Protein 6GNC (pdb70)

CATH classification: 3.50.50.60 (+1 more: 3.50.50.60)

B-factor: mean 56.0, std 26.82, range [23.03, 181.58]

Foldseek 3Di:
DDEFAEEEAAQALLRLLLVLLLVVVVGGYAAEADPQRDVVLVPAQFDAPAPPDGRDGSSRVSVVSVVVCVVSPHDYDHFHFQAWEDPDQWIWTDTLVDIHIHRFYEYEQAADPDDDAAAQVVQDVQQEEADCPSCLVPQFQFAEEEEDADLCVQVSQQVSPVRYDAYEYEYPDDPDHDHDPRHHYDDFAWHYFDDDNGTQWTQTPVGIGGGRHYHYYDSGDQVCSRYPPFDDDVSAGDADPLQDTPDPRYGYFANNHHDDHDRNRRSVRSSSRSVVSVVSSVVVVVD

Structure (mmCIF, N/CA/C/O backbone):
data_6GNC
#
_entry.id   6GNC
#
_cell.length_a   80.805
_cell.length_b   175.784
_cell.length_c   67.111
_cell.angle_alpha   90.00
_cell.angle_beta   90.00
_cell.angle_gamma   90.00
#
_symmetry.space_group_name_H-M   'C 2 2 2'
#
loop_
_entity.id
_entity.type
_entity.pdbx_description
1 polymer 'Thioredoxin reductase'
2 non-polymer 'FLAVIN-ADENINE DINUCLEOTIDE'
3 non-polymer DI(HYDROXYETHYL)ETHER
4 water water
#
loop_
_atom_site.group_PDB
_atom_site.id
_atom_site.type_symbol
_atom_site.label_atom_id
_atom_site.label_alt_id
_atom_site.label_comp_id
_atom_site.label_asym_id
_atom_site.label_entity_id
_atom_site.label_seq_id
_atom_site.pdbx_PDB_ins_code
_atom_site.Cartn_x
_atom_site.Cartn_y
_atom_site.Cartn_z
_atom_site.occupancy
_atom_site.B_iso_or_equiv
_atom_site.auth_seq_id
_atom_site.auth_comp_id
_atom_site.auth_asym_id
_atom_site.auth_atom_id
_atom_site.pdbx_PDB_model_num
ATOM 1 N N . MET A 1 4 ? -13.539 42.532 18.349 1.00 92.83 1 MET A N 1
ATOM 2 C CA . MET A 1 4 ? -13.848 41.122 18.544 1.00 88.10 1 MET A CA 1
ATOM 3 C C . MET A 1 4 ? -12.670 40.254 18.114 1.00 83.45 1 MET A C 1
ATOM 4 O O . MET A 1 4 ? -12.147 39.477 18.908 1.00 92.69 1 MET A O 1
ATOM 8 N N . ASP A 1 5 ? -12.262 40.372 16.855 1.00 59.13 2 ASP A N 1
ATOM 9 C CA . ASP A 1 5 ? -11.132 39.597 16.367 1.00 59.83 2 ASP A CA 1
ATOM 10 C C . ASP A 1 5 ? -9.902 40.060 17.129 1.00 56.21 2 ASP A C 1
ATOM 11 O O . ASP A 1 5 ? -9.659 41.255 17.249 1.00 53.39 2 ASP A O 1
ATOM 20 N N . ARG A 1 6 ? -9.104 39.123 17.615 1.00 30.00 3 ARG A N 1
ATOM 21 C CA . ARG A 1 6 ? -7.930 39.503 18.379 1.00 30.00 3 ARG A CA 1
ATOM 22 C C . ARG A 1 6 ? -6.647 39.055 17.714 1.00 30.00 3 ARG A C 1
ATOM 23 O O . ARG A 1 6 ? -6.501 37.900 17.338 1.00 30.00 3 ARG A O 1
ATOM 31 N N . TYR A 1 7 ? -5.732 39.998 17.548 1.00 34.05 4 TYR A N 1
ATOM 32 C CA . TYR A 1 7 ? -4.438 39.717 16.959 1.00 30.95 4 TYR A CA 1
ATOM 33 C C . TYR A 1 7 ? -3.508 39.096 17.988 1.00 34.87 4 TYR A C 1
ATOM 34 O O . TYR A 1 7 ? -3.699 39.260 19.187 1.00 33.35 4 TYR A O 1
ATOM 52 N N . ASP A 1 8 ? -2.506 38.371 17.513 1.00 34.60 5 ASP A N 1
ATOM 53 C CA . ASP A 1 8 ? -1.533 37.771 18.403 1.00 30.88 5 ASP A CA 1
ATOM 54 C C . ASP A 1 8 ? -0.554 38.840 18.861 1.00 31.33 5 ASP A C 1
ATOM 55 O O . ASP A 1 8 ? -0.178 38.892 20.025 1.00 32.08 5 ASP A O 1
ATOM 64 N N . ILE A 1 9 ? -0.161 39.704 17.930 1.00 29.87 6 ILE A N 1
ATOM 65 C CA . ILE A 1 9 ? 0.837 40.734 18.205 1.00 27.91 6 ILE A CA 1
ATOM 66 C C . ILE A 1 9 ? 0.419 42.008 17.473 1.00 30.25 6 ILE A C 1
ATOM 67 O O . ILE A 1 9 ? 0.107 41.961 16.276 1.00 34.16 6 ILE A O 1
ATOM 83 N N . ALA A 1 10 ? 0.402 43.127 18.186 1.00 29.92 7 ALA A N 1
ATOM 84 C CA . ALA A 1 10 ? 0.257 44.454 17.593 1.00 29.41 7 ALA A CA 1
ATOM 85 C C . ALA A 1 10 ? 1.603 45.164 17.687 1.00 30.91 7 ALA A C 1
ATOM 86 O O . ALA A 1 10 ? 2.197 45.239 18.763 1.00 28.87 7 ALA A O 1
ATOM 93 N N . ILE A 1 11 ? 2.067 45.681 16.561 1.00 27.54 8 ILE A N 1
ATOM 94 C CA . ILE A 1 11 ? 3.380 46.326 16.464 1.00 26.32 8 ILE A CA 1
ATOM 95 C C . ILE A 1 11 ? 3.147 47.798 16.199 1.00 26.91 8 ILE A C 1
ATOM 96 O O . ILE A 1 11 ? 2.516 48.164 15.193 1.00 30.95 8 ILE A O 1
ATOM 112 N N . ILE A 1 12 ? 3.610 48.646 17.108 1.00 26.87 9 ILE A N 1
ATOM 113 C CA . ILE A 1 12 ? 3.421 50.089 17.003 1.00 26.99 9 ILE A CA 1
ATOM 114 C C . ILE A 1 12 ? 4.708 50.701 16.470 1.00 27.61 9 ILE A C 1
ATOM 115 O O . ILE A 1 12 ? 5.645 50.969 17.233 1.00 29.72 9 ILE A O 1
ATOM 131 N N . GLY A 1 13 ? 4.707 50.970 15.175 1.00 28.81 10 GLY A N 1
ATOM 132 C CA . GLY A 1 13 ? 5.841 51.577 14.513 1.00 27.61 10 GLY A CA 1
ATOM 133 C C . GLY A 1 13 ? 6.275 50.803 13.284 1.00 29.73 10 GLY A C 1
ATOM 134 O O . GLY A 1 13 ? 6.310 49.568 13.290 1.00 30.40 10 GLY A O 1
ATOM 138 N N . SER A 1 14 ? 6.676 51.553 12.246 1.00 28.71 11 SER A N 1
ATOM 139 C CA . SER A 1 14 ? 6.978 51.015 10.926 1.00 31.86 11 SER A CA 1
ATOM 140 C C . SER A 1 14 ? 8.382 51.377 10.440 1.00 30.64 11 SER A C 1
ATOM 141 O O . SER A 1 14 ? 8.650 51.355 9.235 1.00 32.82 11 SER A O 1
ATOM 149 N N . GLY A 1 15 ? 9.259 51.752 11.353 1.00 27.76 12 GLY A N 1
ATOM 150 C CA . GLY A 1 15 ? 10.681 51.823 11.044 1.00 28.19 12 GLY A CA 1
ATOM 151 C C . GLY A 1 15 ? 11.292 50.444 11.034 1.00 27.46 12 GLY A C 1
ATOM 152 O O . GLY A 1 15 ? 10.607 49.431 11.146 1.00 28.98 12 GLY A O 1
ATOM 156 N N . PRO A 1 16 ? 12.619 50.360 10.915 1.00 27.24 13 PRO A N 1
ATOM 157 C CA . PRO A 1 16 ? 13.230 49.024 10.831 1.00 27.89 13 PRO A CA 1
ATOM 158 C C . PRO A 1 16 ? 12.933 48.116 12.011 1.00 29.99 13 PRO A C 1
ATOM 159 O O . PRO A 1 16 ? 12.837 46.895 11.813 1.00 26.99 13 PRO A O 1
ATOM 170 N N . ALA A 1 17 ? 12.797 48.646 13.231 1.00 26.12 14 ALA A N 1
ATOM 171 C CA . ALA A 1 17 ? 12.449 47.791 14.359 1.00 26.30 14 ALA A CA 1
ATOM 172 C C . ALA A 1 17 ? 11.076 47.137 14.144 1.00 24.51 14 ALA A C 1
ATOM 173 O O . ALA A 1 17 ? 10.948 45.916 14.244 1.00 26.79 14 ALA A O 1
ATOM 180 N N . GLY A 1 18 ? 10.064 47.931 13.821 1.00 27.09 15 GLY A N 1
ATOM 181 C CA . GLY A 1 18 ? 8.731 47.367 13.643 1.00 27.44 15 GLY A CA 1
ATOM 182 C C . GLY A 1 18 ? 8.631 46.428 12.455 1.00 30.93 15 GLY A C 1
ATOM 183 O O . GLY A 1 18 ? 7.956 45.393 12.511 1.00 28.40 15 GLY A O 1
ATOM 187 N N . LEU A 1 19 ? 9.300 46.776 11.354 1.00 27.49 16 LEU A N 1
ATOM 188 C CA . LEU A 1 19 ? 9.247 45.934 10.165 1.00 30.10 16 LEU A CA 1
ATOM 189 C C . LEU A 1 19 ? 9.940 44.603 10.409 1.00 28.21 16 LEU A C 1
ATOM 190 O O . LEU A 1 19 ? 9.447 43.548 10.000 1.00 29.11 16 LEU A O 1
ATOM 206 N N . SER A 1 20 ? 11.120 44.625 11.054 1.00 26.48 17 SER A N 1
ATOM 207 C CA . SER A 1 20 ? 11.797 43.384 11.360 1.00 24.90 17 SER A CA 1
ATOM 208 C C . SER A 1 20 ? 10.969 42.528 12.314 1.00 27.88 17 SER A C 1
ATOM 209 O O . SER A 1 20 ? 10.877 41.304 12.143 1.00 27.30 17 SER A O 1
ATOM 217 N N . ALA A 1 21 ? 10.320 43.163 13.286 1.00 26.86 18 ALA A N 1
ATOM 218 C CA . ALA A 1 21 ? 9.416 42.444 14.184 1.00 24.68 18 ALA A CA 1
ATOM 219 C C . ALA A 1 21 ? 8.272 41.790 13.412 1.00 26.72 18 ALA A C 1
ATOM 220 O O . ALA A 1 21 ? 7.947 40.615 13.633 1.00 26.41 18 ALA A O 1
ATOM 227 N N . ALA A 1 22 ? 7.654 42.540 12.515 1.00 29.37 19 ALA A N 1
ATOM 228 C CA . ALA A 1 22 ? 6.508 42.015 11.780 1.00 27.97 19 ALA A CA 1
ATOM 229 C C . ALA A 1 22 ? 6.902 40.843 10.901 1.00 29.58 19 ALA A C 1
ATOM 230 O O . ALA A 1 22 ? 6.229 39.814 10.884 1.00 30.28 19 ALA A O 1
ATOM 237 N N . ILE A 1 23 ? 8.032 40.952 10.200 1.00 27.27 20 ILE A N 1
ATOM 238 C CA . ILE A 1 23 ? 8.444 39.862 9.326 1.00 26.31 20 ILE A CA 1
ATOM 239 C C . ILE A 1 23 ? 8.729 38.602 10.140 1.00 28.28 20 ILE A C 1
ATOM 240 O O . ILE A 1 23 ? 8.321 37.500 9.760 1.00 31.01 20 ILE A O 1
ATOM 256 N N . ASN A 1 24 ? 9.400 38.746 11.286 1.00 27.42 21 ASN A N 1
ATOM 257 C CA . ASN A 1 24 ? 9.766 37.576 12.065 1.00 28.76 21 ASN A CA 1
ATOM 258 C C . ASN A 1 24 ? 8.543 36.940 12.721 1.00 28.68 21 ASN A C 1
ATOM 259 O O . ASN A 1 24 ? 8.457 35.712 12.810 1.00 31.67 21 ASN A O 1
ATOM 270 N N . ALA A 1 25 ? 7.568 37.753 13.111 1.00 28.65 22 ALA A N 1
ATOM 271 C CA . ALA A 1 25 ? 6.355 37.209 13.723 1.00 30.59 22 ALA A CA 1
ATOM 272 C C . ALA A 1 25 ? 5.506 36.470 12.699 1.00 30.44 22 ALA A C 1
ATOM 273 O O . ALA A 1 25 ? 4.939 35.415 12.999 1.00 30.32 22 ALA A O 1
ATOM 280 N N . VAL A 1 26 ? 5.423 36.997 11.484 1.00 29.85 23 VAL A N 1
ATOM 281 C CA . VAL A 1 26 ? 4.652 36.352 10.420 1.00 31.29 23 VAL A CA 1
ATOM 282 C C . VAL A 1 26 ? 5.292 35.034 10.008 1.00 33.23 23 VAL A C 1
ATOM 283 O O . VAL A 1 26 ? 4.595 34.044 9.747 1.00 35.79 23 VAL A O 1
ATOM 296 N N . ILE A 1 27 ? 6.622 35.021 9.969 1.00 32.26 24 ILE A N 1
ATOM 297 C CA . ILE A 1 27 ? 7.384 33.831 9.603 1.00 34.26 24 ILE A CA 1
ATOM 298 C C . ILE A 1 27 ? 7.088 32.748 10.620 1.00 36.54 24 ILE A C 1
ATOM 299 O O . ILE A 1 27 ? 7.095 31.564 10.308 1.00 37.52 24 ILE A O 1
ATOM 315 N N . ARG A 1 28 ? 6.804 33.173 11.842 1.00 30.00 25 ARG A N 1
ATOM 316 C CA . ARG A 1 28 ? 6.432 32.251 12.909 1.00 30.00 25 ARG A CA 1
ATOM 317 C C . ARG A 1 28 ? 4.911 31.918 13.012 1.00 30.00 25 ARG A C 1
ATOM 318 O O . ARG A 1 28 ? 4.490 31.483 14.083 1.00 30.00 25 ARG A O 1
ATOM 326 N N . ASN A 1 29 ? 4.098 32.185 11.967 1.00 36.96 26 ASN A N 1
ATOM 327 C CA . ASN A 1 29 ? 2.670 31.909 11.914 1.00 36.58 26 ASN A CA 1
ATOM 328 C C . ASN A 1 29 ? 1.809 32.652 12.919 1.00 40.72 26 ASN A C 1
ATOM 329 O O . ASN A 1 29 ? 0.782 32.138 13.342 1.00 42.30 26 ASN A O 1
ATOM 340 N N . LYS A 1 30 ? 2.212 33.860 13.302 1.00 34.78 27 LYS A N 1
ATOM 341 C CA . LYS A 1 30 ? 1.352 34.638 14.180 1.00 35.95 27 LYS A CA 1
ATOM 342 C C . LYS A 1 30 ? 0.534 35.650 13.382 1.00 40.75 27 LYS A C 1
ATOM 343 O O . LYS A 1 30 ? 0.943 36.092 12.306 1.00 44.71 27 LYS A O 1
ATOM 362 N N . LYS A 1 31 ? -0.635 36.007 13.934 1.00 34.64 28 LYS A N 1
ATOM 363 C CA . LYS A 1 31 ? -1.544 36.999 13.354 1.00 37.38 28 LYS A CA 1
ATOM 364 C C . LYS A 1 31 ? -1.111 38.372 13.859 1.00 43.22 28 LYS A C 1
ATOM 365 O O . LYS A 1 31 ? -1.211 38.670 15.059 1.00 33.62 28 LYS A O 1
ATOM 384 N N . VAL A 1 32 ? -0.589 39.194 12.947 1.00 33.61 29 VAL A N 1
ATOM 385 C CA . VAL A 1 32 ? 0.039 40.452 13.299 1.00 29.74 29 VAL A CA 1
ATOM 386 C C . VAL A 1 32 ? -0.712 41.633 12.712 1.00 35.12 29 VAL A C 1
ATOM 387 O O . VAL A 1 32 ? -1.227 41.565 11.585 1.00 38.33 29 VAL A O 1
ATOM 400 N N . ILE A 1 33 ? -0.756 42.731 13.465 1.00 33.31 30 ILE A N 1
ATOM 401 C CA . ILE A 1 33 ? -1.164 44.028 12.946 1.00 33.68 30 ILE A CA 1
ATOM 402 C C . ILE A 1 33 ? -0.021 45.022 13.142 1.00 37.31 30 ILE A C 1
ATOM 403 O O . ILE A 1 33 ? 0.579 45.084 14.225 1.00 32.61 30 ILE A O 1
ATOM 419 N N . LEU A 1 34 ? 0.310 45.750 12.068 1.00 33.36 31 LEU A N 1
ATOM 420 C CA . LEU A 1 34 ? 1.480 46.635 11.990 1.00 31.78 31 LEU A CA 1
ATOM 421 C C . LEU A 1 34 ? 0.976 48.046 11.739 1.00 37.93 31 LEU A C 1
ATOM 422 O O . LEU A 1 34 ? 0.357 48.317 10.703 1.00 39.09 31 LEU A O 1
ATOM 429 N N . PHE A 1 35 ? 1.180 48.921 12.707 1.00 30.52 32 PHE A N 1
ATOM 430 C CA . PHE A 1 35 ? 0.737 50.297 12.608 1.00 36.28 32 PHE A CA 1
ATOM 431 C C . PHE A 1 35 ? 1.900 51.200 12.244 1.00 34.87 32 PHE A C 1
ATOM 432 O O . PHE A 1 35 ? 3.017 51.024 12.754 1.00 34.30 32 PHE A O 1
ATOM 449 N N . GLY A 1 36 ? 1.632 52.191 11.415 1.00 32.37 33 GLY A N 1
ATOM 450 C CA . GLY A 1 36 ? 2.660 53.168 11.102 1.00 35.06 33 GLY A CA 1
ATOM 451 C C . GLY A 1 36 ? 2.366 53.955 9.850 1.00 41.09 33 GLY A C 1
ATOM 452 O O . GLY A 1 36 ? 1.216 54.333 9.598 1.00 43.69 33 GLY A O 1
ATOM 456 N N . SER A 1 37 ? 3.406 54.186 9.049 1.00 42.10 34 SER A N 1
ATOM 457 C CA . SER A 1 37 ? 3.367 55.076 7.902 1.00 45.78 34 SER A CA 1
ATOM 458 C C . SER A 1 37 ? 3.748 54.311 6.643 1.00 37.78 34 SER A C 1
ATOM 459 O O . SER A 1 37 ? 4.641 53.461 6.674 1.00 41.05 34 SER A O 1
ATOM 467 N N . ASP A 1 38 ? 3.041 54.591 5.538 1.00 43.45 35 ASP A N 1
ATOM 468 C CA . ASP A 1 38 ? 3.436 54.026 4.254 1.00 43.18 35 ASP A CA 1
ATOM 469 C C . ASP A 1 38 ? 4.840 54.470 3.853 1.00 51.84 35 ASP A C 1
ATOM 470 O O . ASP A 1 38 ? 5.503 53.752 3.093 1.00 54.56 35 ASP A O 1
ATOM 479 N N . ASN A 1 39 ? 5.305 55.631 4.353 1.00 46.48 36 ASN A N 1
ATOM 480 C CA . ASN A 1 39 ? 6.673 56.092 4.138 1.00 51.85 36 ASN A CA 1
ATOM 481 C C . ASN A 1 39 ? 7.663 55.361 5.038 1.00 48.60 36 ASN A C 1
ATOM 482 O O . ASN A 1 39 ? 8.869 55.625 4.938 1.00 40.66 3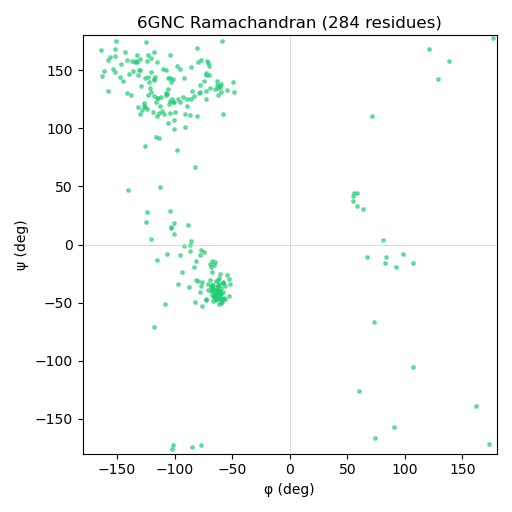6 ASN A O 1
ATOM 493 N N . LEU A 1 40 ? 7.169 54.501 5.944 1.00 41.07 37 LEU A N 1
ATOM 494 C CA . LEU A 1 40 ? 7.944 53.760 6.933 1.00 36.99 37 LEU A CA 1
ATOM 495 C C . LEU A 1 40 ? 8.452 54.657 8.069 1.00 39.33 37 LEU A C 1
ATOM 496 O O . LEU A 1 40 ? 8.046 54.501 9.227 1.00 36.53 37 LEU A O 1
ATOM 503 N N . SER A 1 41 ? 9.352 55.584 7.747 1.00 37.87 38 SER A N 1
ATOM 504 C CA . SER A 1 41 ? 9.983 56.428 8.747 1.00 37.24 38 SER A CA 1
ATOM 505 C C . SER A 1 41 ? 10.495 57.685 8.071 1.00 37.30 38 SER A C 1
ATOM 506 O O . SER A 1 41 ? 11.163 57.589 7.037 1.00 41.03 38 SER A O 1
ATOM 514 N N . ASN A 1 42 ? 10.215 58.854 8.630 1.00 40.34 39 ASN A N 1
ATOM 515 C CA . ASN A 1 42 ? 10.797 60.028 7.999 1.00 42.20 39 ASN A CA 1
ATOM 516 C C . ASN A 1 42 ? 12.310 60.067 8.175 1.00 48.64 39 ASN A C 1
ATOM 517 O O . ASN A 1 42 ? 12.996 60.746 7.402 1.00 49.12 39 ASN A O 1
ATOM 528 N N . LYS A 1 43 ? 12.853 59.328 9.144 1.00 42.15 40 LYS A N 1
ATOM 529 C CA . LYS A 1 43 ? 14.297 59.365 9.363 1.00 40.59 40 LYS A CA 1
ATOM 530 C C . LYS A 1 43 ? 15.040 58.570 8.309 1.00 56.45 40 LYS A C 1
ATOM 531 O O . LYS A 1 43 ? 16.185 58.899 7.966 1.00 75.30 40 LYS A O 1
ATOM 550 N N . LEU A 1 44 ? 14.417 57.505 7.814 1.00 43.81 41 LEU A N 1
ATOM 551 C CA . LEU A 1 44 ? 14.907 56.847 6.617 1.00 61.27 41 LEU A CA 1
ATOM 552 C C . LEU A 1 44 ? 14.925 57.808 5.447 1.00 66.56 41 LEU A C 1
ATOM 553 O O . LEU A 1 44 ? 15.916 57.911 4.719 1.00 54.65 41 LEU A O 1
ATOM 569 N N . LEU A 1 45 ? 13.805 58.494 5.220 1.00 57.70 42 LEU A N 1
ATOM 570 C CA . LEU A 1 45 ? 13.693 59.293 4.014 1.00 57.79 42 LEU A CA 1
ATOM 571 C C . LEU A 1 45 ? 14.751 60.379 3.977 1.00 51.87 42 LEU A C 1
ATOM 572 O O . LEU A 1 45 ? 15.206 60.764 2.898 1.00 52.81 42 LEU A O 1
ATOM 588 N N . LYS A 1 46 ? 15.105 60.904 5.139 1.00 53.79 43 LYS A N 1
ATOM 589 C CA . LYS A 1 46 ? 16.126 61.944 5.266 1.00 52.63 43 LYS A CA 1
ATOM 590 C C . LYS A 1 46 ? 17.600 61.586 4.968 1.00 55.07 43 LYS A C 1
ATOM 591 O O . LYS A 1 46 ? 18.335 62.414 4.442 1.00 57.11 43 LYS A O 1
ATOM 610 N N . ALA A 1 47 ? 18.043 60.383 5.325 1.00 57.26 44 ALA A N 1
ATOM 611 C CA . ALA A 1 47 ? 19.460 60.019 5.175 1.00 51.49 44 ALA A CA 1
ATOM 612 C C . ALA A 1 47 ? 20.018 60.020 3.737 1.00 50.52 44 ALA A C 1
ATOM 613 O O . ALA A 1 47 ? 19.431 59.408 2.853 1.00 48.39 44 ALA A O 1
ATOM 620 N N . PRO A 1 48 ? 21.155 60.719 3.502 1.00 51.05 45 PRO A N 1
ATOM 621 C CA . PRO A 1 48 ? 21.754 60.755 2.153 1.00 52.76 45 PRO A CA 1
ATOM 622 C C . PRO A 1 48 ? 22.457 59.499 1.606 1.00 65.99 45 PRO A C 1
ATOM 623 O O . PRO A 1 48 ? 22.214 59.128 0.461 1.00 61.87 45 PRO A O 1
ATOM 634 N N . LYS A 1 49 ? 23.314 58.873 2.408 1.00 54.27 46 LYS A N 1
ATOM 635 C CA . LYS A 1 49 ? 24.049 57.669 2.010 1.00 44.66 46 LYS A CA 1
ATOM 636 C C . LYS A 1 49 ? 24.181 56.806 3.249 1.00 45.88 46 LYS A C 1
ATOM 637 O O . LYS A 1 49 ? 24.461 57.324 4.322 1.00 51.51 46 LYS A O 1
ATOM 656 N N . ILE A 1 50 ? 24.040 55.496 3.111 1.00 39.31 47 ILE A N 1
ATOM 657 C CA . ILE A 1 50 ? 24.062 54.639 4.294 1.00 36.85 47 ILE A CA 1
ATOM 658 C C . ILE A 1 50 ? 25.006 53.490 3.998 1.00 39.34 47 ILE A C 1
ATOM 659 O O . ILE A 1 50 ? 24.757 52.711 3.072 1.00 38.09 47 ILE A O 1
ATOM 675 N N . ASN A 1 51 ? 26.082 53.371 4.780 1.00 37.78 48 ASN A N 1
ATOM 676 C CA . ASN A 1 51 ? 27.040 52.291 4.573 1.00 36.15 48 ASN A CA 1
ATOM 677 C C . ASN A 1 51 ? 27.195 51.385 5.773 1.00 35.90 48 ASN A C 1
ATOM 678 O O . ASN A 1 51 ? 28.098 50.538 5.776 1.00 35.90 48 ASN A O 1
ATOM 689 N N . ASN A 1 52 ? 26.394 51.609 6.806 1.00 33.32 49 ASN A N 1
ATOM 690 C CA . ASN A 1 52 ? 26.450 50.780 8.009 1.00 32.41 49 ASN A CA 1
ATOM 691 C C . ASN A 1 52 ? 25.343 49.707 8.199 1.00 33.26 49 ASN A C 1
ATOM 692 O O . ASN A 1 52 ? 25.182 49.221 9.312 1.00 32.65 49 ASN A O 1
ATOM 703 N N . TYR A 1 53 ? 24.560 49.361 7.172 1.00 33.37 50 TYR A N 1
ATOM 704 C CA . TYR A 1 53 ? 23.554 48.329 7.311 1.00 33.15 50 TYR A CA 1
ATOM 705 C C . TYR A 1 53 ? 24.192 47.146 6.597 1.00 31.57 50 TYR A C 1
ATOM 706 O O . TYR A 1 53 ? 24.294 47.162 5.383 1.00 32.38 50 TYR A O 1
ATOM 724 N N . LEU A 1 54 ? 24.543 46.087 7.318 1.00 31.22 51 LEU A N 1
ATOM 725 C CA . LEU A 1 54 ? 25.258 44.983 6.698 1.00 32.58 51 LEU A CA 1
ATOM 726 C C . LEU A 1 54 ? 24.479 44.334 5.545 1.00 29.35 51 LEU A C 1
ATOM 727 O O . LEU A 1 54 ? 23.323 43.975 5.707 1.00 30.64 51 LEU A O 1
ATOM 743 N N . GLY A 1 55 ? 25.137 44.144 4.400 1.00 34.44 52 GLY A N 1
ATOM 744 C CA . GLY A 1 55 ? 24.520 43.555 3.224 1.00 33.73 52 GLY A CA 1
ATOM 745 C C . GLY A 1 55 ? 23.885 44.486 2.187 1.00 38.68 52 GLY A C 1
ATOM 746 O O . GLY A 1 55 ? 23.705 44.061 1.052 1.00 41.48 52 GLY A O 1
ATOM 750 N N . ILE A 1 56 ? 23.550 45.732 2.528 1.00 39.67 53 ILE A N 1
ATOM 751 C CA . ILE A 1 56 ? 23.013 46.667 1.556 1.00 39.02 53 ILE A CA 1
ATOM 752 C C . ILE A 1 56 ? 23.885 47.899 1.723 1.00 42.81 53 ILE A C 1
ATOM 753 O O . ILE A 1 56 ? 23.797 48.566 2.741 1.00 51.81 53 ILE A O 1
ATOM 769 N N . TYR A 1 57 ? 24.655 48.275 0.712 1.00 40.92 54 TYR A N 1
ATOM 770 C CA . TYR A 1 57 ? 25.566 49.393 0.884 1.00 42.10 54 TYR A CA 1
ATOM 771 C C . TYR A 1 57 ? 25.481 50.436 -0.208 1.00 46.96 54 TYR A C 1
ATOM 772 O O . TYR A 1 57 ? 24.975 50.184 -1.294 1.00 43.11 54 TYR A O 1
ATOM 790 N N . ASP A 1 58 ? 25.964 51.625 0.121 1.00 42.38 55 ASP A N 1
ATOM 791 C CA . ASP A 1 58 ? 25.985 52.762 -0.813 1.00 45.22 55 ASP A CA 1
ATOM 792 C C . ASP A 1 58 ? 24.580 53.103 -1.295 1.00 48.92 55 ASP A C 1
ATOM 793 O O . ASP A 1 58 ? 24.340 53.353 -2.478 1.00 49.30 55 ASP A O 1
ATOM 802 N N . VAL A 1 59 ? 23.647 53.132 -0.355 1.00 46.55 56 VAL A N 1
ATOM 803 C CA . VAL A 1 59 ? 22.258 53.429 -0.671 1.00 52.85 56 VAL A CA 1
ATOM 804 C C . VAL A 1 59 ? 21.823 54.658 0.100 1.00 40.89 56 VAL A C 1
ATOM 805 O O . VAL A 1 59 ? 22.240 54.889 1.237 1.00 43.78 56 VAL A O 1
ATOM 818 N N . SER A 1 60 ? 20.921 55.416 -0.502 1.00 43.84 57 SER A N 1
ATOM 819 C CA . SER A 1 60 ? 20.273 56.483 0.231 1.00 42.80 57 SER A CA 1
ATOM 820 C C . SER A 1 60 ? 19.145 55.911 1.088 1.00 39.52 57 SER A C 1
ATOM 821 O O . SER A 1 60 ? 18.735 54.756 0.930 1.00 43.50 57 SER A O 1
ATOM 829 N N . GLY A 1 61 ? 18.619 56.745 1.985 1.00 39.90 58 GLY A N 1
ATOM 830 C CA . GLY A 1 61 ? 17.509 56.305 2.814 1.00 37.32 58 GLY A CA 1
ATOM 831 C C . GLY A 1 61 ? 16.284 55.961 1.989 1.00 38.48 58 GLY A C 1
ATOM 832 O O . GLY A 1 61 ? 15.554 55.026 2.332 1.00 40.57 58 GLY A O 1
ATOM 836 N N . LYS A 1 62 ? 16.052 56.692 0.896 1.00 44.67 59 LYS A N 1
ATOM 837 C CA . LYS A 1 62 ? 14.917 56.375 0.034 1.00 41.69 59 LYS A CA 1
ATOM 838 C C . LYS A 1 62 ? 15.110 55.023 -0.645 1.00 58.00 59 LYS A C 1
ATOM 839 O O . LYS A 1 62 ? 14.147 54.267 -0.815 1.00 46.22 59 LYS A O 1
ATOM 849 N N . GLU A 1 63 ? 16.344 54.703 -1.060 1.00 42.71 60 GLU A N 1
ATOM 850 C CA . GLU A 1 63 ? 16.597 53.403 -1.677 1.00 47.72 60 GLU A CA 1
ATOM 851 C C . GLU A 1 63 ? 16.464 52.283 -0.659 1.00 42.36 60 GLU A C 1
ATOM 852 O O . GLU A 1 63 ? 15.932 51.207 -0.967 1.00 44.31 60 GLU A O 1
ATOM 864 N N . LEU A 1 64 ? 16.962 52.525 0.546 1.00 39.22 61 LEU A N 1
ATOM 865 C CA . LEU A 1 64 ? 16.824 51.558 1.630 1.00 35.80 61 LEU A CA 1
ATOM 866 C C . LEU A 1 64 ? 15.342 51.338 1.995 1.00 37.97 61 LEU A C 1
ATOM 867 O O . LEU A 1 64 ? 14.931 50.204 2.206 1.00 39.40 61 LEU A O 1
ATOM 883 N N . LYS A 1 65 ? 14.536 52.403 2.047 1.00 41.94 62 LYS A N 1
ATOM 884 C CA . LYS A 1 65 ? 13.116 52.276 2.344 1.00 39.37 62 LYS A CA 1
ATOM 885 C C . LYS A 1 65 ? 12.435 51.411 1.291 1.00 42.98 62 LYS A C 1
ATOM 886 O O . LYS A 1 65 ? 11.620 50.559 1.618 1.00 41.20 62 LYS A O 1
ATOM 905 N N . GLU A 1 66 ? 12.783 51.613 0.026 1.00 30.00 63 GLU A N 1
ATOM 906 C CA . GLU A 1 66 ? 12.204 50.803 -1.036 1.00 30.00 63 GLU A CA 1
ATOM 907 C C . GLU A 1 66 ? 12.536 49.314 -0.875 1.00 30.00 63 GLU A C 1
ATOM 908 O O . GLU A 1 66 ? 11.675 48.474 -1.103 1.00 30.00 63 GLU A O 1
ATOM 914 N N . LYS A 1 67 ? 13.770 48.973 -0.502 1.00 43.07 64 LYS A N 1
ATOM 915 C CA . LYS A 1 67 ? 14.119 47.581 -0.287 1.00 35.52 64 LYS A CA 1
ATOM 916 C C . LYS A 1 67 ? 13.289 47.017 0.861 1.00 38.57 64 LYS A C 1
ATOM 917 O O . LYS A 1 67 ? 12.857 45.876 0.807 1.00 40.22 64 LYS A O 1
ATOM 936 N N . PHE A 1 68 ? 13.089 47.808 1.910 1.00 38.09 65 PHE A N 1
ATOM 937 C CA . PHE A 1 68 ? 12.261 47.365 3.023 1.00 38.97 65 PHE A CA 1
ATOM 938 C C . PHE A 1 68 ? 10.832 47.120 2.547 1.00 36.36 65 PHE A C 1
ATOM 939 O O . PHE A 1 68 ? 10.224 46.102 2.887 1.00 37.97 65 PHE A O 1
ATOM 956 N N . LEU A 1 69 ? 10.289 48.054 1.753 1.00 35.62 66 LEU A N 1
ATOM 957 C CA . LEU A 1 69 ? 8.927 47.917 1.252 1.00 36.81 66 LEU A CA 1
ATOM 958 C C . LEU A 1 69 ? 8.774 46.676 0.395 1.00 47.63 66 LEU A C 1
ATOM 959 O O . LEU A 1 69 ? 7.745 45.989 0.453 1.00 43.29 66 LEU A O 1
ATOM 975 N N . GLU A 1 70 ? 9.769 46.402 -0.448 1.00 38.10 67 GLU A N 1
ATOM 976 C CA . GLU A 1 70 ? 9.707 45.224 -1.303 1.00 45.84 67 GLU A CA 1
ATOM 977 C C . GLU A 1 70 ? 9.655 43.948 -0.470 1.00 38.58 67 GLU A C 1
ATOM 978 O O . GLU A 1 70 ? 8.932 43.009 -0.815 1.00 41.44 67 GLU A O 1
ATOM 987 N N . HIS A 1 71 ? 10.451 43.882 0.608 1.00 33.25 68 HIS A N 1
ATOM 988 C CA . HIS A 1 71 ? 10.455 42.719 1.500 1.00 30.47 68 HIS A CA 1
ATOM 989 C C . HIS A 1 71 ? 9.087 42.523 2.139 1.00 39.30 68 HIS A C 1
ATOM 990 O O . HIS A 1 71 ? 8.547 41.411 2.159 1.00 36.21 68 HIS A O 1
ATOM 1004 N N . LEU A 1 72 ? 8.510 43.604 2.652 1.00 35.86 69 LEU A N 1
ATOM 1005 C CA . LEU A 1 72 ? 7.197 43.522 3.274 1.00 40.50 69 LEU A CA 1
ATOM 1006 C C . LEU A 1 72 ? 6.154 42.963 2.312 1.00 47.12 69 LEU A C 1
ATOM 1007 O O . LEU A 1 72 ? 5.348 42.107 2.692 1.00 44.02 69 LEU A O 1
ATOM 1023 N N . LYS A 1 73 ? 6.139 43.457 1.072 1.00 42.89 70 LYS A N 1
ATOM 1024 C CA . LYS A 1 73 ? 5.172 42.986 0.086 1.00 43.85 70 LYS A CA 1
ATOM 1025 C C . LYS A 1 73 ? 5.436 41.543 -0.310 1.00 52.59 70 LYS A C 1
ATOM 1026 O O . LYS A 1 73 ? 4.503 40.781 -0.588 1.00 44.35 70 LYS A O 1
ATOM 1045 N N . TYR A 1 74 ? 6.698 41.142 -0.360 1.00 41.22 71 TYR A N 1
ATOM 1046 C CA . TYR A 1 74 ? 6.972 39.741 -0.613 1.00 39.82 71 TYR A CA 1
ATOM 1047 C C . TYR A 1 74 ? 6.340 38.876 0.473 1.00 43.65 71 TYR A C 1
ATOM 1048 O O . TYR A 1 74 ? 5.811 37.794 0.180 1.00 43.50 71 TYR A O 1
ATOM 1066 N N . MET A 1 75 ? 6.360 39.352 1.716 1.00 41.55 72 MET A N 1
ATOM 1067 C CA . MET A 1 75 ? 5.829 38.619 2.859 1.00 38.68 72 MET A CA 1
ATOM 1068 C C . MET A 1 75 ? 4.331 38.843 3.041 1.00 42.63 72 MET A C 1
ATOM 1069 O O . MET A 1 75 ? 3.743 38.282 3.970 1.00 40.73 72 MET A O 1
ATOM 1083 N N . ASN A 1 76 ? 3.742 39.603 2.126 1.00 40.42 73 ASN A N 1
ATOM 1084 C CA . ASN A 1 76 ? 2.323 39.932 2.183 1.00 42.23 73 ASN A CA 1
ATOM 1085 C C . ASN A 1 76 ? 1.919 40.597 3.502 1.00 42.40 73 ASN A C 1
ATOM 1086 O O . ASN A 1 76 ? 0.890 40.258 4.076 1.00 40.29 73 ASN A O 1
ATOM 1097 N N . ILE A 1 77 ? 2.717 41.555 3.973 1.00 39.90 74 ILE A N 1
ATOM 1098 C CA . ILE A 1 77 ? 2.439 42.236 5.218 1.00 36.36 74 ILE A CA 1
ATOM 1099 C C . ILE A 1 77 ? 1.971 43.639 4.888 1.00 41.60 74 ILE A C 1
ATOM 1100 O O . ILE A 1 77 ? 2.599 44.350 4.114 1.00 45.08 74 ILE A O 1
ATOM 1116 N N . GLU A 1 78 ? 0.854 44.025 5.484 1.00 30.00 75 GLU A N 1
ATOM 1117 C CA . GLU A 1 78 ? 0.260 45.325 5.244 1.00 30.00 75 GLU A CA 1
ATOM 1118 C C . GLU A 1 78 ? 0.472 46.244 6.423 1.00 30.00 75 GLU A C 1
ATOM 1119 O O . GLU A 1 78 ? 0.468 45.812 7.569 1.00 30.00 75 GLU A O 1
ATOM 1125 N N . ILE A 1 79 ? 0.685 47.516 6.134 1.00 43.11 76 ILE A N 1
ATOM 1126 C CA . ILE A 1 79 ? 0.864 48.496 7.179 1.00 42.13 76 ILE A CA 1
ATOM 1127 C C . ILE A 1 79 ? -0.435 49.260 7.357 1.00 39.11 76 ILE A C 1
ATOM 1128 O O . ILE A 1 79 ? -0.946 49.854 6.415 1.00 43.66 76 ILE A O 1
ATOM 1144 N N . LYS A 1 80 ? -0.965 49.241 8.571 1.00 40.37 77 LYS A N 1
ATOM 1145 C CA . LYS A 1 80 ? -2.194 49.975 8.884 1.00 48.57 77 LYS A CA 1
ATOM 1146 C C . LYS A 1 80 ? -1.810 51.436 9.120 1.00 40.34 77 LYS A C 1
ATOM 1147 O O . LYS A 1 80 ? -1.117 51.753 10.092 1.00 39.12 77 LYS A O 1
ATOM 1160 N N . ASN A 1 81 ? -2.209 52.314 8.207 1.00 43.74 78 ASN A N 1
ATOM 1161 C CA . ASN A 1 81 ? -1.837 53.718 8.310 1.00 46.09 78 ASN A CA 1
ATOM 1162 C C . ASN A 1 81 ? -2.736 54.483 9.248 1.00 43.87 78 ASN A C 1
ATOM 1163 O O . ASN A 1 81 ? -3.469 55.379 8.841 1.00 45.75 78 ASN A O 1
ATOM 1170 N N . GLU A 1 82 ? -2.649 54.126 10.519 1.00 30.00 79 GLU A N 1
ATOM 1171 C CA . GLU A 1 82 ? -3.421 54.760 11.564 1.00 30.00 79 GLU A CA 1
ATOM 1172 C C . GLU A 1 82 ? -2.486 54.997 12.733 1.00 30.00 79 GLU A C 1
ATOM 1173 O O . GLU A 1 82 ? -1.555 54.227 12.953 1.00 30.00 79 GLU A O 1
ATOM 1179 N N . LYS A 1 83 ? -2.735 56.052 13.489 1.00 47.31 80 LYS A N 1
ATOM 1180 C CA . LYS A 1 83 ? -1.880 56.379 14.611 1.00 47.18 80 LYS A CA 1
ATOM 1181 C C . LYS A 1 83 ? -2.476 55.834 15.908 1.00 39.05 80 LYS A C 1
ATOM 1182 O O . LYS A 1 83 ? -3.623 56.127 16.222 1.00 42.40 80 LYS A O 1
ATOM 1201 N N . VAL A 1 84 ? -1.716 55.034 16.656 1.00 36.54 81 VAL A N 1
ATOM 1202 C CA . VAL A 1 84 ? -2.209 54.503 17.913 1.00 35.81 81 VAL A CA 1
ATOM 1203 C C . VAL A 1 84 ? -2.079 55.608 18.942 1.00 36.25 81 VAL A C 1
ATOM 1204 O O . VAL A 1 84 ? -1.024 56.213 19.082 1.00 36.12 81 VAL A O 1
ATOM 1217 N N . ASN A 1 85 ? -3.154 55.863 19.674 1.00 35.65 82 ASN A N 1
ATOM 1218 C CA . ASN A 1 85 ? -3.151 56.933 20.663 1.00 35.56 82 ASN A CA 1
ATOM 1219 C C . ASN A 1 85 ? -2.875 56.453 22.076 1.00 38.29 82 ASN A C 1
ATOM 1220 O O . ASN A 1 85 ? -2.286 57.199 22.864 1.00 42.91 82 ASN A O 1
ATOM 1231 N N . SER A 1 86 ? -3.322 55.252 22.432 1.00 33.16 83 SER A N 1
ATOM 1232 C CA . SER A 1 86 ? -3.112 54.721 23.765 1.00 34.57 83 SER A CA 1
ATOM 1233 C C . SER A 1 86 ? -3.228 53.212 23.719 1.00 35.00 83 SER A C 1
ATOM 1234 O O . SER A 1 86 ? -3.826 52.637 22.804 1.00 36.91 83 SER A O 1
ATOM 1242 N N . VAL A 1 87 ? -2.634 52.581 24.727 1.00 32.44 84 VAL A N 1
ATOM 1243 C CA . VAL A 1 87 ? -2.720 51.144 24.943 1.00 29.04 84 VAL A CA 1
ATOM 1244 C C . VAL A 1 87 ? -2.925 50.899 26.431 1.00 35.12 84 VAL A C 1
ATOM 1245 O O . VAL A 1 87 ? -2.164 51.408 27.265 1.00 33.98 84 VAL A O 1
ATOM 1258 N N . TYR A 1 88 ? -3.941 50.097 26.767 1.00 34.54 85 TYR A N 1
ATOM 1259 C CA . TYR A 1 88 ? -4.198 49.676 28.134 1.00 32.58 85 TYR A CA 1
ATOM 1260 C C . TYR A 1 88 ? -4.263 48.168 28.198 1.00 32.36 85 TYR A C 1
ATOM 1261 O O . TYR A 1 88 ? -4.774 47.523 27.281 1.00 35.37 85 TYR A O 1
ATOM 1279 N N . SER A 1 89 ? -3.749 47.600 29.283 1.00 30.74 86 SER A N 1
ATOM 1280 C CA . SER A 1 89 ? -3.984 46.196 29.537 1.00 32.74 86 SER A CA 1
ATOM 1281 C C . SER A 1 89 ? -5.447 45.993 29.911 1.00 35.97 86 SER A C 1
ATOM 1282 O O . SER A 1 89 ? -6.076 46.850 30.533 1.00 36.58 86 SER A O 1
ATOM 1290 N N . MET A 1 90 ? -5.984 44.852 29.494 1.00 33.51 87 MET A N 1
ATOM 1291 C CA . MET A 1 90 ? -7.314 44.400 29.868 1.00 35.03 87 MET A CA 1
ATOM 1292 C C . MET A 1 90 ? -7.263 43.017 30.505 1.00 41.95 87 MET A C 1
ATOM 1293 O O . MET A 1 90 ? -8.232 42.259 30.456 1.00 74.26 87 MET A O 1
ATOM 1307 N N . GLY A 1 91 ? -6.151 42.685 31.137 1.00 54.55 88 GLY A N 1
ATOM 1308 C CA . GLY A 1 91 ? -6.014 41.360 31.696 1.00 58.14 88 GLY A CA 1
ATOM 1309 C C . GLY A 1 91 ? -5.042 40.563 30.861 1.00 51.41 88 GLY A C 1
ATOM 1310 O O . GLY A 1 91 ? -3.837 40.804 30.936 1.00 50.42 88 GLY A O 1
ATOM 1314 N N . ASP A 1 92 ? -5.538 39.632 30.049 1.00 48.34 89 ASP A N 1
ATOM 1315 C CA . ASP A 1 92 ? -4.654 38.814 29.228 1.00 38.51 89 AS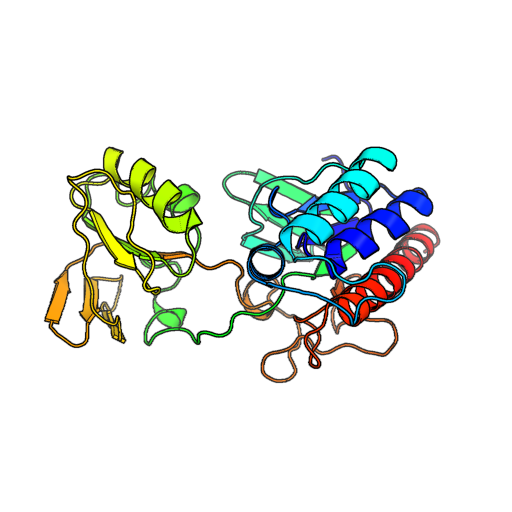P A CA 1
ATOM 1316 C C . ASP A 1 92 ? -4.594 39.293 27.784 1.00 42.60 89 ASP A C 1
ATOM 1317 O O . ASP A 1 92 ? -4.186 38.533 26.897 1.00 40.43 89 ASP A O 1
ATOM 1326 N N . TYR A 1 93 ? -4.993 40.540 27.534 1.00 38.62 90 TYR A N 1
ATOM 1327 C CA . TYR A 1 93 ? -4.782 41.169 26.243 1.00 34.20 90 TYR A CA 1
ATOM 1328 C C . TYR A 1 93 ? -4.641 42.663 26.448 1.00 35.40 90 TYR A C 1
ATOM 1329 O O . TYR A 1 93 ? -4.792 43.186 27.559 1.00 38.69 90 TYR A O 1
ATOM 1347 N N . PHE A 1 94 ? -4.341 43.340 25.350 1.00 28.93 91 PHE A N 1
ATOM 1348 C CA . PHE A 1 94 ? -4.178 44.774 25.319 1.00 29.57 91 PHE A CA 1
ATOM 1349 C C . PHE A 1 94 ? -5.223 45.385 24.399 1.00 31.46 91 PHE A C 1
ATOM 1350 O O . PHE A 1 94 ? -5.531 44.833 23.335 1.00 35.27 91 PHE A O 1
ATOM 1367 N N . ALA A 1 95 ? -5.742 46.532 24.814 1.00 35.62 92 ALA A N 1
ATOM 1368 C CA . ALA A 1 95 ? -6.660 47.322 24.017 1.00 36.43 92 ALA A CA 1
ATOM 1369 C C . ALA A 1 95 ? -5.933 48.530 23.444 1.00 35.72 92 ALA A C 1
ATOM 1370 O O . ALA A 1 95 ? -5.447 49.379 24.206 1.00 35.69 92 ALA A O 1
ATOM 1377 N N . LEU A 1 96 ? -5.916 48.629 22.115 1.00 34.97 93 LEU A N 1
ATOM 1378 C CA . LEU A 1 96 ? -5.261 49.716 21.399 1.00 36.94 93 LEU A CA 1
ATOM 1379 C C . LEU A 1 96 ? -6.330 50.666 20.893 1.00 42.17 93 LEU A C 1
ATOM 1380 O O . LEU A 1 96 ? -7.231 50.264 20.143 1.00 42.03 93 LEU A O 1
ATOM 1396 N N . SER A 1 97 ? -6.223 51.928 21.276 1.00 32.26 94 SER A N 1
ATOM 1397 C CA . SER A 1 97 ? -7.210 52.918 20.903 1.00 34.76 94 SER A CA 1
ATOM 1398 C C . SER A 1 97 ? -6.679 53.856 19.834 1.00 41.55 94 SER A C 1
ATOM 1399 O O . SER A 1 97 ? -5.589 54.430 19.961 1.00 39.58 94 SER A O 1
ATOM 1407 N N . LEU A 1 98 ? -7.480 54.009 18.787 1.00 43.06 95 LEU A N 1
ATOM 1408 C CA . LEU A 1 98 ? -7.221 54.929 17.703 1.00 40.62 95 LEU A CA 1
ATOM 1409 C C . LEU A 1 98 ? -8.426 55.835 17.564 1.00 54.88 95 LEU A C 1
ATOM 1410 O O . LEU A 1 98 ? -9.449 55.673 18.249 1.00 59.40 95 LEU A O 1
ATOM 1426 N N . ASN A 1 99 ? -8.284 56.812 16.677 1.00 47.79 96 ASN A N 1
ATOM 1427 C CA . ASN A 1 99 ? -9.395 57.700 16.420 1.00 55.72 96 ASN A CA 1
ATOM 1428 C C . ASN A 1 99 ? -10.568 56.843 15.969 1.00 60.74 96 ASN A C 1
ATOM 1429 O O . ASN A 1 99 ? -10.515 56.182 14.922 1.00 63.44 96 ASN A O 1
ATOM 1440 N N . GLN A 1 100 ? -11.573 56.802 16.834 1.00 50.17 97 GLN A N 1
ATOM 1441 C CA . GLN A 1 100 ? -12.856 56.145 16.599 1.00 76.00 97 GLN A CA 1
ATOM 1442 C C . GLN A 1 100 ? -12.711 54.676 16.207 1.00 78.41 97 GLN A C 1
ATOM 1443 O O . GLN A 1 100 ? -13.498 54.150 15.429 1.00 78.23 97 GLN A O 1
ATOM 1447 N N . LYS A 1 101 ? -11.745 53.977 16.802 1.00 49.20 98 LYS A N 1
ATOM 1448 C CA . LYS A 1 101 ? -11.523 52.580 16.459 1.00 49.77 98 LYS A CA 1
ATOM 1449 C C . LYS A 1 101 ? -10.678 51.965 17.567 1.00 53.68 98 LYS A C 1
ATOM 1450 O O . LYS A 1 101 ? -9.859 52.661 18.159 1.00 50.20 98 LYS A O 1
ATOM 1459 N N . MET A 1 102 ? -10.929 50.690 17.874 1.00 44.95 99 MET A N 1
ATOM 1460 C CA . MET A 1 102 ? -10.117 49.958 18.838 1.00 42.90 99 MET A CA 1
ATOM 1461 C C . MET A 1 102 ? -9.727 48.613 18.260 1.00 37.66 99 MET A C 1
ATOM 1462 O O . MET A 1 102 ? -10.458 48.018 17.478 1.00 48.79 99 MET A O 1
ATOM 1476 N N . TYR A 1 103 ? -8.525 48.156 18.610 1.00 35.18 100 TYR A N 1
ATOM 1477 C CA . TYR A 1 103 ? -8.069 46.829 18.256 1.00 37.79 100 TYR A CA 1
ATOM 1478 C C . TYR A 1 103 ? -7.671 46.107 19.532 1.00 38.26 100 TYR A C 1
ATOM 1479 O O . TYR A 1 103 ? -7.360 46.740 20.537 1.00 41.06 100 TYR A O 1
ATOM 1497 N N . GLU A 1 104 ? -7.670 44.777 19.484 1.00 38.17 101 GLU A N 1
ATOM 1498 C CA . GLU A 1 104 ? -7.193 43.947 20.593 1.00 34.15 101 GLU A CA 1
ATOM 1499 C C . GLU A 1 104 ? -6.006 43.117 20.133 1.00 34.06 101 GLU A C 1
ATOM 1500 O O . GLU A 1 104 ? -5.995 42.614 19.008 1.00 36.75 101 GLU A O 1
ATOM 1512 N N . ALA A 1 105 ? -5.018 42.935 21.024 1.00 30.98 102 ALA A N 1
ATOM 1513 C CA . ALA A 1 105 ? -3.895 42.043 20.753 1.00 31.54 102 ALA A CA 1
ATOM 1514 C C . ALA A 1 105 ? -3.407 41.399 22.048 1.00 29.85 102 ALA A C 1
ATOM 1515 O O . ALA A 1 105 ? -3.391 42.036 23.096 1.00 32.21 102 ALA A O 1
ATOM 1522 N N . THR A 1 106 ? -2.987 40.133 21.951 1.00 28.75 103 THR A N 1
ATOM 1523 C CA . THR A 1 106 ? -2.486 39.420 23.125 1.00 27.00 103 THR A CA 1
ATOM 1524 C C . THR A 1 106 ? -1.173 40.021 23.611 1.00 28.48 103 THR A C 1
ATOM 1525 O O . THR A 1 106 ? -0.922 40.097 24.820 1.00 28.98 103 THR A O 1
ATOM 1536 N N . SER A 1 107 ? -0.337 40.470 22.685 1.00 28.96 104 SER A N 1
ATOM 1537 C CA . SER A 1 107 ? 0.940 41.075 23.022 1.00 27.66 104 SER A CA 1
ATOM 1538 C C . SER A 1 107 ? 1.167 42.303 22.157 1.00 27.91 104 SER A C 1
ATOM 1539 O O . SER A 1 107 ? 0.564 42.463 21.087 1.00 29.24 104 SER A O 1
ATOM 1547 N N . ILE A 1 108 ? 2.026 43.186 22.639 1.00 25.83 105 ILE A N 1
ATOM 1548 C CA . ILE A 1 108 ? 2.370 44.383 21.893 1.00 24.54 105 ILE A CA 1
ATOM 1549 C C . ILE A 1 108 ? 3.881 44.556 21.822 1.00 27.39 105 ILE A C 1
ATOM 1550 O O . ILE A 1 108 ? 4.625 44.161 22.730 1.00 26.79 105 ILE A O 1
ATOM 1566 N N . ILE A 1 109 ? 4.326 45.172 20.725 1.00 26.24 106 ILE A N 1
ATOM 1567 C CA . ILE A 1 109 ? 5.726 45.561 20.525 1.00 23.86 106 ILE A CA 1
ATOM 1568 C C . ILE A 1 109 ? 5.753 47.061 20.240 1.00 26.41 106 ILE A C 1
ATOM 1569 O O . ILE A 1 109 ? 5.174 47.526 19.240 1.00 26.82 106 ILE A O 1
ATOM 1585 N N . ILE A 1 110 ? 6.402 47.829 21.132 1.00 24.58 107 ILE A N 1
ATOM 1586 C CA . ILE A 1 110 ? 6.535 49.268 20.969 1.00 26.25 107 ILE A CA 1
ATOM 1587 C C . ILE A 1 110 ? 7.816 49.518 20.172 1.00 25.06 107 ILE A C 1
ATOM 1588 O O . ILE A 1 110 ? 8.909 49.184 20.646 1.00 27.17 107 ILE A O 1
ATOM 1604 N N . ALA A 1 111 ? 7.661 50.131 19.013 1.00 25.63 108 ALA A N 1
ATOM 1605 C CA . ALA A 1 111 ? 8.773 50.360 18.046 1.00 25.22 108 ALA A CA 1
ATOM 1606 C C . ALA A 1 111 ? 8.605 51.749 17.435 1.00 27.03 108 ALA A C 1
ATOM 1607 O O . ALA A 1 111 ? 8.725 51.953 16.228 1.00 29.90 108 ALA A O 1
ATOM 1614 N N . SER A 1 112 ? 8.355 52.744 18.291 1.00 24.77 109 SER A N 1
ATOM 1615 C CA . SER A 1 112 ? 7.858 54.032 17.869 1.00 26.59 109 SER A CA 1
ATOM 1616 C C . SER A 1 112 ? 8.926 55.069 17.584 1.00 25.56 109 SER A C 1
ATOM 1617 O O . SER A 1 112 ? 8.601 56.174 17.146 1.00 29.66 109 SER A O 1
ATOM 1625 N N . GLY A 1 113 ? 10.200 54.721 17.774 1.00 27.71 110 GLY A N 1
ATOM 1626 C CA . GLY A 1 113 ? 11.267 55.673 17.619 1.00 29.70 110 GLY A CA 1
ATOM 1627 C C . GLY A 1 113 ? 11.322 56.652 18.774 1.00 31.92 110 GLY A C 1
ATOM 1628 O O . GLY A 1 113 ? 10.697 56.469 19.836 1.00 34.85 110 GLY A O 1
ATOM 1632 N N . VAL A 1 114 ? 12.084 57.718 18.557 1.00 32.02 111 VAL A N 1
ATOM 1633 C CA . VAL A 1 114 ? 12.260 58.771 19.544 1.00 29.61 111 VAL A CA 1
ATOM 1634 C C . VAL A 1 114 ? 12.103 60.132 18.886 1.00 32.54 111 VAL A C 1
ATOM 1635 O O . VAL A 1 114 ? 12.262 60.263 17.682 1.00 41.70 111 VAL A O 1
ATOM 1648 N N . GLU A 1 115 ? 11.789 61.136 19.687 1.00 30.00 112 GLU A N 1
ATOM 1649 C CA . GLU A 1 115 ? 11.638 62.478 19.169 1.00 30.00 112 GLU A CA 1
ATOM 1650 C C . GLU A 1 115 ? 12.731 63.352 19.744 1.00 30.00 112 GLU A C 1
ATOM 1651 O O . GLU A 1 115 ? 12.898 63.429 20.956 1.00 30.00 112 GLU A O 1
ATOM 1655 N N . PHE A 1 116 ? 13.473 64.010 18.865 1.00 92.04 113 PHE A N 1
ATOM 1656 C CA . PHE A 1 116 ? 14.550 64.898 19.291 1.00 90.10 113 PHE A CA 1
ATOM 1657 C C . PHE A 1 116 ? 14.065 66.095 20.124 1.00 98.78 113 PHE A C 1
ATOM 1658 O O . PHE A 1 116 ? 14.702 66.451 21.112 1.00 81.56 113 PHE A O 1
ATOM 1662 N N . SER A 1 117 ? 12.955 66.720 19.731 1.00 116.03 114 SER A N 1
ATOM 1663 C CA . SER A 1 117 ? 12.416 67.861 20.454 1.00 95.58 114 SER A CA 1
ATOM 1664 C C . SER A 1 117 ? 11.823 67.466 21.803 1.00 73.78 114 SER A C 1
ATOM 1665 O O . SER A 1 117 ? 11.430 66.324 22.008 1.00 78.14 114 SER A O 1
ATOM 1673 N N . LYS A 1 118 ? 11.764 68.427 22.717 1.00 86.41 115 LYS A N 1
ATOM 1674 C CA . LYS A 1 118 ? 11.205 68.210 24.041 1.00 92.61 115 LYS A CA 1
ATOM 1675 C C . LYS A 1 118 ? 9.898 68.981 24.097 1.00 70.68 115 LYS A C 1
ATOM 1676 O O . LYS A 1 118 ? 9.749 69.986 23.410 1.00 73.21 115 LYS A O 1
ATOM 1680 N N . PRO A 1 119 ? 8.935 68.507 24.899 1.00 88.99 116 PRO A N 1
ATOM 1681 C CA . PRO A 1 119 ? 7.642 69.206 24.942 1.00 81.12 116 PRO A CA 1
ATOM 1682 C C . PRO A 1 119 ? 7.749 70.657 25.371 1.00 85.75 116 PRO A C 1
ATOM 1683 O O . PRO A 1 119 ? 8.837 71.129 25.719 1.00 88.10 116 PRO A O 1
ATOM 1694 N N . LEU A 1 120 ? 6.621 71.359 25.324 1.00 78.20 117 LEU A N 1
ATOM 1695 C CA . LEU A 1 120 ? 6.512 72.748 25.730 1.00 93.23 117 LEU A CA 1
ATOM 1696 C C . LEU A 1 120 ? 5.836 72.843 27.094 1.00 96.94 117 LEU A C 1
ATOM 1697 O O . LEU A 1 120 ? 5.167 71.909 27.544 1.00 83.73 117 LEU A O 1
ATOM 1713 N N . ASN A 1 121 ? 6.007 74.010 27.716 1.00 99.13 118 ASN A N 1
ATOM 1714 C CA . ASN A 1 121 ? 5.406 74.288 29.005 1.00 81.18 118 ASN A CA 1
ATOM 1715 C C . ASN A 1 121 ? 3.914 74.229 28.756 1.00 72.39 118 ASN A C 1
ATOM 1716 O O . ASN A 1 121 ? 3.438 74.710 27.734 1.00 83.96 118 ASN A O 1
ATOM 1727 N N . GLY A 1 122 ? 3.172 73.613 29.661 1.00 71.19 119 GLY A N 1
ATOM 1728 C CA . GLY A 1 122 ? 1.744 73.485 29.485 1.00 66.58 119 GLY A CA 1
ATOM 1729 C C . GLY A 1 122 ? 1.253 72.320 28.627 1.00 65.49 119 GLY A C 1
ATOM 1730 O O . GLY A 1 122 ? 0.052 72.077 28.637 1.00 80.01 119 GLY A O 1
ATOM 1734 N N . GLU A 1 123 ? 2.106 71.589 27.893 1.00 68.22 120 GLU A N 1
ATOM 1735 C CA . GLU A 1 123 ? 1.603 70.457 27.131 1.00 74.26 120 GLU A CA 1
ATOM 1736 C C . GLU A 1 123 ? 1.041 69.368 28.040 1.00 84.98 120 GLU A C 1
ATOM 1737 O O . GLU A 1 123 ? -0.073 68.898 27.824 1.00 75.75 120 GLU A O 1
ATOM 1749 N N . ASP A 1 124 ? 1.789 68.991 29.079 1.00 74.75 121 ASP A N 1
ATOM 1750 C CA . ASP A 1 124 ? 1.324 67.954 29.987 1.00 91.91 121 ASP A CA 1
ATOM 1751 C C . ASP A 1 124 ? 0.067 68.345 30.753 1.00 96.00 121 ASP A C 1
ATOM 1752 O O . ASP A 1 124 ? -0.885 67.575 30.807 1.00 73.03 121 ASP A O 1
ATOM 1756 N N . GLU A 1 125 ? 0.042 69.550 31.314 1.00 73.71 122 GLU A N 1
ATOM 1757 C CA . GLU A 1 125 ? -1.129 69.999 32.052 1.00 87.91 122 GLU A CA 1
ATOM 1758 C C . GLU A 1 125 ? -2.392 70.155 31.201 1.00 120.20 122 GLU A C 1
ATOM 1759 O O . GLU A 1 125 ? -3.468 69.720 31.607 1.00 75.11 122 GLU A O 1
ATOM 1763 N N . LEU A 1 126 ? -2.263 70.763 30.021 1.00 119.59 123 LEU A N 1
ATOM 1764 C CA . LEU A 1 126 ? -3.406 70.985 29.146 1.00 75.72 123 LEU A CA 1
ATOM 1765 C C . LEU A 1 126 ? -3.824 69.790 28.293 1.00 82.68 123 LEU A C 1
ATOM 1766 O O . LEU A 1 126 ? -4.923 69.793 27.741 1.00 69.39 123 LEU A O 1
ATOM 1770 N N . LEU A 1 127 ? -2.982 68.766 28.180 1.00 69.05 124 LEU A N 1
ATOM 1771 C CA . LEU A 1 127 ? -3.372 67.624 27.357 1.00 76.49 124 LEU A CA 1
ATOM 1772 C C . LEU A 1 127 ? -4.785 67.203 27.737 1.00 79.35 124 LEU A C 1
ATOM 1773 O O . LEU A 1 127 ? -5.107 67.066 28.923 1.00 100.68 124 LEU A O 1
ATOM 1777 N N . GLY A 1 128 ? -5.634 67.028 26.728 1.00 69.80 125 GLY A N 1
ATOM 1778 C CA . GLY A 1 128 ? -7.029 66.727 26.943 1.00 81.08 125 GLY A CA 1
ATOM 1779 C C . GLY A 1 128 ? -7.894 67.928 27.226 1.00 96.71 125 GLY A C 1
ATOM 1780 O O . GLY A 1 128 ? -9.125 67.819 27.127 1.00 98.24 125 GLY A O 1
ATOM 1784 N N . LYS A 1 129 ? -7.293 69.071 27.570 1.00 77.20 126 LYS A N 1
ATOM 1785 C CA . LYS A 1 129 ? -8.036 70.290 27.859 1.00 70.20 126 LYS A CA 1
ATOM 1786 C C . LYS A 1 129 ? -7.789 71.365 26.809 1.00 92.74 126 LYS A C 1
ATOM 1787 O O . LYS A 1 129 ? -7.483 72.512 27.161 1.00 78.44 126 LYS A O 1
ATOM 1791 N N . GLY A 1 130 ? -7.918 71.003 25.530 1.00 115.32 127 GLY A N 1
ATOM 1792 C CA . GLY A 1 130 ? -7.593 71.869 24.420 1.00 103.58 127 GLY A CA 1
ATOM 1793 C C . GLY A 1 130 ? -6.320 71.492 23.686 1.00 77.40 127 GLY A C 1
ATOM 1794 O O . GLY A 1 130 ? -6.091 71.981 22.570 1.00 61.26 127 GLY A O 1
ATOM 1798 N N . VAL A 1 131 ? -5.476 70.660 24.296 1.00 63.77 128 VAL A N 1
ATOM 1799 C CA . VAL A 1 131 ? -4.241 70.169 23.686 1.00 60.65 128 VAL A CA 1
ATOM 1800 C C . VAL A 1 131 ? -4.460 68.740 23.223 1.00 67.59 128 VAL A C 1
ATOM 1801 O O . VAL A 1 131 ? -5.107 67.939 23.915 1.00 71.48 128 VAL A O 1
ATOM 1814 N N . GLY A 1 132 ? -3.914 68.418 22.048 1.00 59.08 129 GLY A N 1
ATOM 1815 C CA . GLY A 1 132 ? -4.007 67.077 21.494 1.00 64.20 129 GLY A CA 1
ATOM 1816 C C . GLY A 1 132 ? -2.821 66.790 20.598 1.00 67.96 129 GLY A C 1
ATOM 1817 O O . GLY A 1 132 ? -2.113 67.705 20.165 1.00 55.57 129 GLY A O 1
ATOM 1821 N N . TYR A 1 133 ? -2.607 65.492 20.332 1.00 67.07 130 TYR A N 1
ATOM 1822 C CA . TYR A 1 133 ? -1.538 65.011 19.453 1.00 66.24 130 TYR A CA 1
ATOM 1823 C C . TYR A 1 133 ? -2.046 64.523 18.102 1.00 69.71 130 TYR A C 1
ATOM 1824 O O . TYR A 1 133 ? -1.236 64.240 17.212 1.00 60.88 130 TYR A O 1
ATOM 1842 N N . CYS A 1 134 ? -3.356 64.423 17.922 1.00 81.19 131 CYS A N 1
ATOM 1843 C CA . CYS A 1 134 ? -3.970 64.074 16.647 1.00 87.68 131 CYS A CA 1
ATOM 1844 C C . CYS A 1 134 ? -5.048 65.118 16.392 1.00 63.05 131 CYS A C 1
ATOM 1845 O O . CYS A 1 134 ? -6.030 65.198 17.145 1.00 67.89 131 CYS A O 1
ATOM 1849 N N . ALA A 1 135 ? -4.823 65.943 15.362 1.00 75.87 132 ALA A N 1
ATOM 1850 C CA . ALA A 1 135 ? -5.673 67.067 14.999 1.00 78.78 132 ALA A CA 1
ATOM 1851 C C . ALA A 1 135 ? -6.864 66.647 14.160 1.00 98.17 132 ALA A C 1
ATOM 1852 O O . ALA A 1 135 ? -7.721 67.478 13.862 1.00 74.16 132 ALA A O 1
ATOM 1859 N N . THR A 1 136 ? -6.735 65.469 13.559 1.00 122.39 133 THR A N 1
ATOM 1860 C CA . THR A 1 136 ? -7.822 64.836 12.826 1.00 105.79 133 THR A CA 1
ATOM 1861 C C . THR A 1 136 ? -8.898 64.294 13.781 1.00 93.95 133 THR A C 1
ATOM 1862 O O . THR A 1 136 ? -10.087 64.534 13.585 1.00 104.68 133 THR A O 1
ATOM 1873 N N . CYS A 1 137 ? -8.470 63.567 14.819 1.00 94.47 134 CYS A N 1
ATOM 1874 C CA . CYS A 1 137 ? -9.382 63.038 15.833 1.00 100.06 134 CYS A CA 1
ATOM 1875 C C . CYS A 1 137 ? -10.067 64.153 16.622 1.00 109.46 134 CYS A C 1
ATOM 1876 O O . CYS A 1 137 ? -11.266 64.089 16.877 1.00 129.79 134 CYS A O 1
ATOM 1880 N N . ASP A 1 138 ? -9.307 65.169 17.023 1.00 102.75 135 ASP A N 1
ATOM 1881 C CA . ASP A 1 138 ? -9.879 66.313 17.710 1.00 117.68 135 ASP A CA 1
ATOM 1882 C C . ASP A 1 138 ? -10.427 67.464 16.815 1.00 119.00 135 ASP A C 1
ATOM 1883 O O . ASP A 1 138 ? -10.905 68.438 17.369 1.00 128.47 135 ASP A O 1
ATOM 1892 N N . ALA A 1 139 ? -10.361 67.388 15.473 1.00 112.46 136 ALA A N 1
ATOM 1893 C CA . ALA A 1 139 ? -10.889 68.425 14.594 1.00 98.16 136 ALA A CA 1
ATOM 1894 C C . ALA A 1 139 ? -12.404 68.611 14.728 1.00 100.48 136 ALA A C 1
ATOM 1895 O O . ALA A 1 139 ? -12.897 69.724 14.564 1.00 94.16 136 ALA A O 1
ATOM 1902 N N . PRO A 1 140 ? -13.163 67.521 14.955 1.00 101.54 137 PRO A N 1
ATOM 1903 C CA . PRO A 1 140 ? -14.600 67.775 15.134 1.00 102.97 137 PRO A CA 1
ATOM 1904 C C . PRO A 1 140 ? -14.874 68.697 16.332 1.00 94.28 137 PRO A C 1
ATOM 1905 O O . PRO A 1 140 ? -15.744 69.558 16.222 1.00 95.30 137 PRO A O 1
ATOM 1916 N N . LEU A 1 141 ? -14.162 68.531 17.453 1.00 88.76 138 LEU A N 1
ATOM 1917 C CA . LEU A 1 141 ? -14.282 69.432 18.596 1.00 88.11 138 LEU A CA 1
ATOM 1918 C C . LEU A 1 141 ? -13.657 70.780 18.212 1.00 120.32 138 LEU A C 1
ATOM 1919 O O . LEU A 1 141 ? -12.750 70.842 17.379 1.00 180.17 138 LEU A O 1
ATOM 1923 N N . TYR A 1 142 ? -14.124 71.849 18.847 1.00 111.20 139 TYR A N 1
ATOM 1924 C CA . TYR A 1 142 ? -13.708 73.224 18.521 1.00 103.53 139 TYR A CA 1
ATOM 1925 C C . TYR A 1 142 ? -13.925 73.548 17.021 1.00 77.65 139 TYR A C 1
ATOM 1926 O O . TYR A 1 142 ? -13.064 74.171 16.408 1.00 74.29 139 TYR A O 1
ATOM 1944 N N . LYS A 1 143 ? -15.047 73.126 16.424 1.00 82.87 140 LYS A N 1
ATOM 1945 C CA . LYS A 1 143 ? -15.341 73.442 15.031 1.00 87.98 140 LYS A CA 1
ATOM 1946 C C . LYS A 1 143 ? -15.695 74.914 15.001 1.00 78.05 140 LYS A C 1
ATOM 1947 O O . LYS A 1 143 ? -16.313 75.408 15.942 1.00 87.39 140 LYS A O 1
ATOM 1966 N N . GLY A 1 144 ? -15.350 75.633 13.941 1.00 77.69 141 GLY A N 1
ATOM 1967 C CA . GLY A 1 144 ? -15.638 77.050 13.961 1.00 76.79 141 GLY A CA 1
ATOM 1968 C C . GLY A 1 144 ? -14.858 77.856 14.972 1.00 62.33 141 GLY A C 1
ATOM 1969 O O . GLY A 1 144 ? -14.899 79.092 14.911 1.00 71.56 141 GLY A O 1
ATOM 1973 N N . LYS A 1 145 ? -14.144 77.209 15.892 1.00 76.92 142 LYS A N 1
ATOM 1974 C CA . LYS A 1 145 ? -13.331 77.906 16.879 1.00 70.14 142 LYS A CA 1
ATOM 1975 C C . LYS A 1 145 ? -11.957 78.229 16.283 1.00 72.81 142 LYS A C 1
ATOM 1976 O O . LYS A 1 145 ? -11.699 78.014 15.097 1.00 70.10 142 LYS A O 1
ATOM 1980 N N . THR A 1 146 ? -11.053 78.755 17.105 1.00 65.07 143 THR A N 1
ATOM 1981 C CA . THR A 1 146 ? -9.727 79.169 16.660 1.00 62.78 143 THR A CA 1
ATOM 1982 C C . THR A 1 146 ? -8.709 78.116 17.072 1.00 65.99 143 THR A C 1
ATOM 1983 O O . THR A 1 146 ? -8.635 77.737 18.242 1.00 58.76 143 THR A O 1
ATOM 1994 N N . VAL A 1 147 ? -7.953 77.625 16.098 1.00 54.43 144 VAL A N 1
ATOM 1995 C CA . VAL A 1 147 ? -7.067 76.492 16.309 1.00 58.87 144 VAL A CA 1
ATOM 1996 C C . VAL A 1 147 ? -5.656 76.905 15.928 1.00 46.79 144 VAL A C 1
ATOM 1997 O O . VAL A 1 147 ? -5.454 77.655 14.969 1.00 48.86 144 VAL A O 1
ATOM 2010 N N . ALA A 1 148 ? -4.676 76.392 16.670 1.00 52.58 145 ALA A N 1
ATOM 2011 C CA . ALA A 1 148 ? -3.271 76.473 16.290 1.00 59.00 145 ALA A CA 1
ATOM 2012 C C . ALA A 1 148 ? -2.708 75.063 16.177 1.00 47.41 145 ALA A C 1
ATOM 2013 O O . ALA A 1 148 ? -2.967 74.209 17.030 1.00 46.52 145 ALA A O 1
ATOM 2020 N N . ILE A 1 149 ? -1.967 74.814 15.102 1.00 42.86 146 ILE A N 1
ATOM 2021 C CA . ILE A 1 149 ? -1.249 73.558 14.921 1.00 47.07 146 ILE A CA 1
ATOM 2022 C C . ILE A 1 149 ? 0.241 73.849 14.999 1.00 46.22 146 ILE A C 1
ATOM 2023 O O . ILE A 1 149 ? 0.746 74.714 14.273 1.00 43.17 146 ILE A O 1
A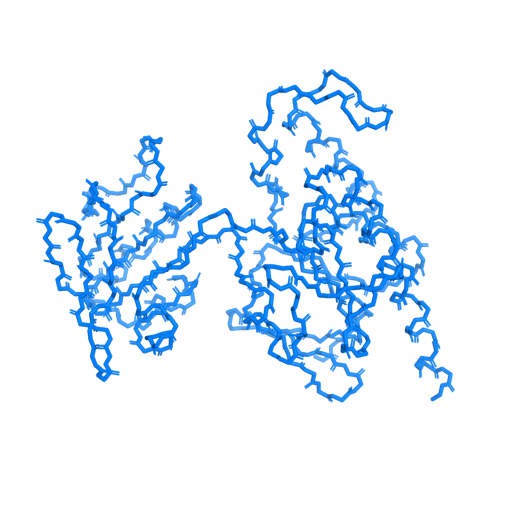TOM 2039 N N . VAL A 1 150 ? 0.943 73.130 15.861 1.00 43.74 147 VAL A N 1
ATOM 2040 C CA . VAL A 1 150 ? 2.398 73.189 15.919 1.00 46.44 147 VAL A CA 1
ATOM 2041 C C . VAL A 1 150 ? 2.924 71.962 15.176 1.00 47.67 147 VAL A C 1
ATOM 2042 O O . VAL A 1 150 ? 2.810 70.834 15.662 1.00 46.59 147 VAL A O 1
ATOM 2055 N N . GLY A 1 151 ? 3.478 72.176 13.979 1.00 45.06 148 GLY A N 1
ATOM 2056 C CA . GLY A 1 151 ? 3.876 71.075 13.123 1.00 39.95 148 GLY A CA 1
ATOM 2057 C C . GLY A 1 151 ? 5.355 70.752 13.161 1.00 46.90 148 GLY A C 1
ATOM 2058 O O . GLY A 1 151 ? 6.196 71.559 12.762 1.00 47.41 148 GLY A O 1
ATOM 2062 N N . TYR A 1 152 ? 5.688 69.567 13.669 1.00 47.76 149 TYR A N 1
ATOM 2063 C CA . TYR A 1 152 ? 7.065 69.101 13.746 1.00 48.21 149 TYR A CA 1
ATOM 2064 C C . TYR A 1 152 ? 7.436 68.220 12.566 1.00 53.35 149 TYR A C 1
ATOM 2065 O O . TYR A 1 152 ? 8.613 67.906 12.378 1.00 56.94 149 TYR A O 1
ATOM 2083 N N . THR A 1 153 ? 6.451 67.860 11.761 1.00 53.11 150 THR A N 1
ATOM 2084 C CA . THR A 1 153 ? 6.693 67.013 10.610 1.00 54.16 150 THR A CA 1
ATOM 2085 C C . THR A 1 153 ? 5.981 67.565 9.380 1.00 54.45 150 THR A C 1
ATOM 2086 O O . THR A 1 153 ? 4.995 68.282 9.500 1.00 48.79 150 THR A O 1
ATOM 2097 N N . LYS A 1 154 ? 6.432 67.230 8.205 1.00 50.52 151 LYS A N 1
ATOM 2098 C CA . LYS A 1 154 ? 5.775 67.711 7.023 1.00 49.77 151 LYS A CA 1
ATOM 2099 C C . LYS A 1 154 ? 4.363 67.227 6.888 1.00 45.60 151 LYS A C 1
ATOM 2100 O O . LYS A 1 154 ? 3.575 67.922 6.386 1.00 51.13 151 LYS A O 1
ATOM 2108 N N . GLU A 1 155 ? 4.048 66.005 7.271 1.00 51.53 152 GLU A N 1
ATOM 2109 C CA . GLU A 1 155 ? 2.656 65.547 7.238 1.00 52.67 152 GLU A CA 1
ATOM 2110 C C . GLU A 1 155 ? 1.649 66.439 8.008 1.00 57.10 152 GLU A C 1
ATOM 2111 O O . GLU A 1 155 ? 0.471 66.422 7.677 1.00 47.40 152 GLU A O 1
ATOM 2123 N N . ALA A 1 156 ? 2.071 67.185 9.033 1.00 45.21 153 ALA A N 1
ATOM 2124 C CA . ALA A 1 156 ? 1.178 68.054 9.756 1.00 41.31 153 ALA A CA 1
ATOM 2125 C C . ALA A 1 156 ? 0.558 69.037 8.775 1.00 44.79 153 ALA A C 1
ATOM 2126 O O . ALA A 1 156 ? -0.581 69.448 8.969 1.00 44.49 153 ALA A O 1
ATOM 2133 N N . GLU A 1 157 ? 1.290 69.433 7.733 1.00 42.18 154 GLU A N 1
ATOM 2134 C CA . GLU A 1 157 ? 0.712 70.372 6.778 1.00 49.20 154 GLU A CA 1
ATOM 2135 C C . GLU A 1 157 ? -0.564 69.803 6.183 1.00 40.95 154 GLU A C 1
ATOM 2136 O O . GLU A 1 157 ? -1.548 70.513 6.021 1.00 41.74 154 GLU A O 1
ATOM 2148 N N . GLU A 1 158 ? -0.549 68.513 5.869 1.00 30.00 155 GLU A N 1
ATOM 2149 C CA . GLU A 1 158 ? -1.736 67.862 5.324 1.00 30.00 155 GLU A CA 1
ATOM 2150 C C . GLU A 1 158 ? -2.897 67.904 6.319 1.00 30.00 155 GLU A C 1
ATOM 2151 O O . GLU A 1 158 ? -4.027 68.171 5.929 1.00 30.00 155 GLU A O 1
ATOM 2154 N N . GLU A 1 159 ? -2.635 67.633 7.597 1.00 47.41 156 GLU A N 1
ATOM 2155 C CA . GLU A 1 159 ? -3.681 67.746 8.601 1.00 55.26 156 GLU A CA 1
ATOM 2156 C C . GLU A 1 159 ? -4.198 69.190 8.689 1.00 57.94 156 GLU A C 1
ATOM 2157 O O . GLU A 1 159 ? -5.403 69.402 8.772 1.00 52.88 156 GLU A O 1
ATOM 2169 N N . ALA A 1 160 ? -3.311 70.186 8.652 1.00 46.92 157 ALA A N 1
ATOM 2170 C CA . ALA A 1 160 ? -3.746 71.567 8.711 1.00 46.78 157 ALA A CA 1
ATOM 2171 C C . ALA A 1 160 ? -4.645 71.933 7.536 1.00 46.79 157 ALA A C 1
ATOM 2172 O O . ALA A 1 160 ? -5.632 72.632 7.722 1.00 47.83 157 ALA A O 1
ATOM 2179 N N . ASN A 1 161 ? -4.335 71.460 6.331 1.00 44.53 158 ASN A N 1
ATOM 2180 C CA . ASN A 1 161 ? -5.172 71.829 5.191 1.00 50.83 158 ASN A CA 1
ATOM 2181 C C . ASN A 1 161 ? -6.593 71.301 5.333 1.00 60.65 158 ASN A C 1
ATOM 2182 O O . ASN A 1 161 ? -7.542 71.935 4.861 1.00 54.57 158 ASN A O 1
ATOM 2193 N N . TYR A 1 162 ? -6.758 70.153 5.983 1.00 56.25 159 TYR A N 1
ATOM 2194 C CA . TYR A 1 162 ? -8.084 69.596 6.221 1.00 60.70 159 TYR A CA 1
ATOM 2195 C C . TYR A 1 162 ? -8.775 70.343 7.351 1.00 64.71 159 TYR A C 1
ATOM 2196 O O . TYR A 1 162 ? -9.885 70.860 7.178 1.00 63.10 159 TYR A O 1
ATOM 2214 N N . VAL A 1 163 ? -8.099 70.457 8.497 1.00 58.85 160 VAL A N 1
ATOM 2215 C CA . VAL A 1 163 ? -8.644 71.180 9.643 1.00 68.60 160 VAL A CA 1
ATOM 2216 C C . VAL A 1 163 ? -9.108 72.572 9.251 1.00 73.77 160 VAL A C 1
ATOM 2217 O O . VAL A 1 163 ? -10.079 73.091 9.810 1.00 75.89 160 VAL A O 1
ATOM 2230 N N . SER A 1 164 ? -8.414 73.209 8.307 1.00 57.95 161 SER A N 1
ATOM 2231 C CA . SER A 1 164 ? -8.776 74.561 7.905 1.00 66.70 161 SER A CA 1
ATOM 2232 C C . SER A 1 164 ? -10.249 74.679 7.525 1.00 68.24 161 SER A C 1
ATOM 2233 O O . SER A 1 164 ? -10.847 75.745 7.700 1.00 63.90 161 SER A O 1
ATOM 2241 N N . GLU A 1 165 ? -10.861 73.604 7.023 1.00 69.40 162 GLU A N 1
ATOM 2242 C CA . GLU A 1 165 ? -12.224 73.728 6.511 1.00 69.64 162 GLU A CA 1
ATOM 2243 C C . GLU A 1 165 ? -13.272 73.680 7.624 1.00 68.22 162 GLU A C 1
ATOM 2244 O O . GLU A 1 165 ? -14.321 74.324 7.501 1.00 76.39 162 GLU A O 1
ATOM 2256 N N . LEU A 1 166 ? -13.012 72.957 8.716 1.00 69.73 163 LEU A N 1
ATOM 2257 C CA . LEU A 1 166 ? -13.951 72.944 9.833 1.00 70.58 163 LEU A CA 1
ATOM 2258 C C . LEU A 1 166 ? -13.749 74.159 10.725 1.00 97.48 163 LEU A C 1
ATOM 2259 O O . LEU A 1 166 ? -14.706 74.870 11.058 1.00 101.03 163 LEU A O 1
ATOM 2263 N N . ALA A 1 167 ? -12.502 74.414 11.106 1.00 98.10 164 ALA A N 1
ATOM 2264 C CA . ALA A 1 167 ? -12.207 75.487 12.030 1.00 84.08 164 ALA A CA 1
ATOM 2265 C C . ALA A 1 167 ? -12.391 76.842 11.362 1.00 63.65 164 ALA A C 1
ATOM 2266 O O . ALA A 1 167 ? -12.361 76.985 10.135 1.00 66.76 164 ALA A O 1
ATOM 2273 N N . GLY A 1 168 ? -12.595 77.845 12.206 1.00 67.03 165 GLY A N 1
ATOM 2274 C CA . GLY A 1 168 ? -12.608 79.225 11.791 1.00 68.45 165 GLY A CA 1
ATOM 2275 C C . GLY A 1 168 ? -11.359 79.886 12.324 1.00 71.16 165 GLY A C 1
ATOM 2276 O O . GLY A 1 168 ? -11.190 80.042 13.537 1.00 115.82 165 GLY A O 1
ATOM 2280 N N . LYS A 1 169 ? -10.476 80.259 11.408 1.00 74.74 166 LYS A N 1
ATOM 2281 C CA . LYS A 1 169 ? -9.148 80.753 11.737 1.00 61.54 166 LYS A CA 1
ATOM 2282 C C . LYS A 1 169 ? -8.247 79.642 12.264 1.00 56.66 166 LYS A C 1
ATOM 2283 O O . LYS A 1 169 ? -8.420 79.134 13.379 1.00 54.43 166 LYS A O 1
ATOM 2302 N N . LEU A 1 170 ? -7.261 79.293 11.446 1.00 48.06 167 LEU A N 1
ATOM 2303 C CA . LEU A 1 170 ? -6.259 78.290 11.756 1.00 51.17 167 LEU A CA 1
ATOM 2304 C C . LEU A 1 170 ? -4.895 78.950 11.639 1.00 42.46 167 LEU A C 1
ATOM 2305 O O . LEU A 1 170 ? -4.606 79.605 10.633 1.00 44.61 167 LEU A O 1
ATOM 2312 N N . TYR A 1 171 ? -4.085 78.800 12.677 1.00 43.23 168 TYR A N 1
ATOM 2313 C CA . TYR A 1 171 ? -2.684 79.186 12.656 1.00 46.73 168 TYR A CA 1
ATOM 2314 C C . TYR A 1 171 ? -1.815 77.941 12.533 1.00 45.10 168 TYR A C 1
ATOM 2315 O O . TYR A 1 171 ? -2.117 76.910 13.135 1.00 43.19 168 TYR A O 1
ATOM 2333 N N . TYR A 1 172 ? -0.714 78.042 11.790 1.00 37.56 169 TYR A N 1
ATOM 2334 C CA . TYR A 1 172 ? 0.205 76.915 11.645 1.00 36.98 169 TYR A CA 1
ATOM 2335 C C . TYR A 1 172 ? 1.610 77.376 12.008 1.00 44.11 169 TYR A C 1
ATOM 2336 O O . TYR A 1 172 ? 2.120 78.325 11.407 1.00 40.76 169 TYR A O 1
ATOM 2354 N N . ILE A 1 173 ? 2.217 76.726 13.002 1.00 41.89 170 ILE A N 1
ATOM 2355 C CA . ILE A 1 173 ? 3.580 77.048 13.437 1.00 43.19 170 ILE A CA 1
ATOM 2356 C C . ILE A 1 173 ? 4.524 75.951 12.944 1.00 46.19 170 ILE A C 1
ATOM 2357 O O . ILE A 1 173 ? 4.504 74.843 13.497 1.00 45.14 170 ILE A O 1
ATOM 2373 N N . PRO A 1 174 ? 5.320 76.186 11.903 1.00 40.73 171 PRO A N 1
ATOM 2374 C CA . PRO A 1 174 ? 6.255 75.150 11.435 1.00 39.80 171 PRO A CA 1
ATOM 2375 C C . PRO A 1 174 ? 7.481 75.086 12.332 1.00 49.60 171 PRO A C 1
ATOM 2376 O O . PRO A 1 174 ? 8.037 76.113 12.721 1.00 49.44 171 PRO A O 1
ATOM 2387 N N . MET A 1 175 ? 7.912 73.868 12.658 1.00 50.50 172 MET A N 1
ATOM 2388 C CA . MET A 1 175 ? 9.108 73.675 13.474 1.00 48.96 172 MET A CA 1
ATOM 2389 C C . MET A 1 175 ? 10.303 73.230 12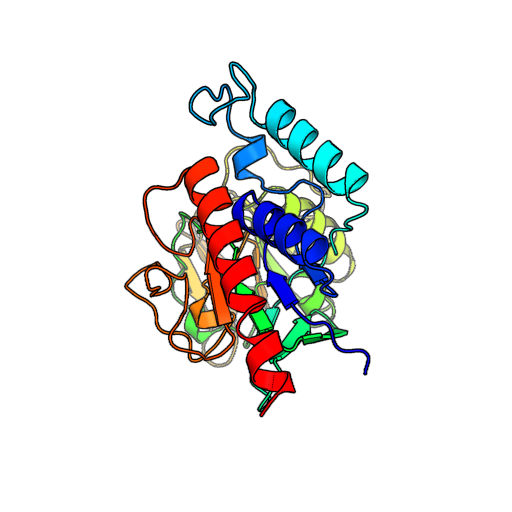.639 1.00 61.84 172 MET A C 1
ATOM 2390 O O . MET A 1 175 ? 11.193 72.528 13.139 1.00 67.31 172 MET A O 1
ATOM 2404 N N . TYR A 1 176 ? 10.325 73.639 11.375 1.00 55.27 173 TYR A N 1
ATOM 2405 C CA . TYR A 1 176 ? 11.329 73.246 10.400 1.00 56.31 173 TYR A CA 1
ATOM 2406 C C . TYR A 1 176 ? 11.429 74.401 9.412 1.00 54.01 173 TYR A C 1
ATOM 2407 O O . TYR A 1 176 ? 10.595 75.312 9.412 1.00 58.03 173 TYR A O 1
ATOM 2425 N N . LYS A 1 177 ? 12.464 74.361 8.572 1.00 67.70 174 LYS A N 1
ATOM 2426 C CA . LYS A 1 177 ? 12.752 75.452 7.647 1.00 74.37 174 LYS A CA 1
ATOM 2427 C C . LYS A 1 177 ? 12.127 75.257 6.270 1.00 59.95 174 LYS A C 1
ATOM 2428 O O . LYS A 1 177 ? 11.908 76.248 5.560 1.00 64.50 174 LYS A O 1
ATOM 2447 N N . ASP A 1 178 ? 11.839 74.014 5.879 1.00 54.76 175 ASP A N 1
ATOM 2448 C CA . ASP A 1 178 ? 11.240 73.757 4.576 1.00 54.26 175 ASP A CA 1
ATOM 2449 C C . ASP A 1 178 ? 9.969 74.576 4.412 1.00 55.57 175 ASP A C 1
ATOM 2450 O O . ASP A 1 178 ? 9.122 74.625 5.308 1.00 53.68 175 ASP A O 1
ATOM 2459 N N . LYS A 1 179 ? 9.843 75.224 3.261 1.00 52.30 176 LYS A N 1
ATOM 2460 C CA . LYS A 1 179 ? 8.669 76.042 3.004 1.00 52.94 176 LYS A CA 1
ATOM 2461 C C . LYS A 1 179 ? 7.410 75.186 2.995 1.00 41.83 176 LYS A C 1
ATOM 2462 O O . LYS A 1 179 ? 7.401 74.073 2.460 1.00 45.43 176 LYS A O 1
ATOM 2481 N N . VAL A 1 180 ? 6.321 75.740 3.566 1.00 45.62 177 VAL A N 1
ATOM 2482 C CA . VAL A 1 180 ? 5.077 74.997 3.728 1.00 41.90 177 VAL A CA 1
ATOM 2483 C C . VAL A 1 180 ? 4.214 75.098 2.471 1.00 36.23 177 VAL A C 1
ATOM 2484 O O . VAL A 1 180 ? 4.259 76.088 1.727 1.00 42.50 177 VAL A O 1
ATOM 2497 N N . SER A 1 181 ? 3.389 74.074 2.265 1.00 38.28 178 SER A N 1
ATOM 2498 C CA . SER A 1 181 ? 2.372 74.044 1.214 1.00 39.21 178 SER A CA 1
ATOM 2499 C C . SER A 1 181 ? 0.999 73.985 1.881 1.00 31.69 178 SER A C 1
ATOM 2500 O O . SER A 1 181 ? 0.458 72.899 2.100 1.00 40.28 178 SER A O 1
ATOM 2508 N N . LEU A 1 182 ? 0.411 75.149 2.104 1.00 36.19 179 LEU A N 1
ATOM 2509 C CA . LEU A 1 182 ? -0.814 75.277 2.875 1.00 37.44 179 LEU A CA 1
ATOM 2510 C C . LEU A 1 182 ? -1.820 76.109 2.095 1.00 37.42 179 LEU A C 1
ATOM 2511 O O . LEU A 1 182 ? -1.453 77.028 1.361 1.00 40.21 179 LEU A O 1
ATOM 2527 N N . LYS A 1 183 ? -3.099 75.828 2.310 1.00 42.26 180 LYS A N 1
ATOM 2528 C CA . LYS A 1 183 ? -4.135 76.762 1.880 1.00 38.70 180 LYS A CA 1
ATOM 2529 C C . LYS A 1 183 ? -3.848 78.193 2.334 1.00 48.35 180 LYS A C 1
ATOM 2530 O O . LYS A 1 183 ? -3.430 78.443 3.476 1.00 40.49 180 LYS A O 1
ATOM 2549 N N . GLU A 1 184 ? -4.133 79.146 1.435 1.00 43.33 181 GLU A N 1
ATOM 2550 C CA . GLU A 1 184 ? -3.764 80.540 1.672 1.00 46.80 181 GLU A CA 1
ATOM 2551 C C . GLU A 1 184 ? -4.437 81.121 2.912 1.00 43.31 181 GLU A C 1
ATOM 2552 O O . GLU A 1 184 ? -3.899 82.045 3.530 1.00 46.15 181 GLU A O 1
ATOM 2561 N N . VAL A 1 185 ? -5.625 80.638 3.284 1.00 46.57 182 VAL A N 1
ATOM 2562 C CA . VAL A 1 185 ? -6.324 81.202 4.434 1.00 49.57 182 VAL A CA 1
ATOM 2563 C C . VAL A 1 185 ? -5.716 80.798 5.772 1.00 49.04 182 VAL A C 1
ATOM 2564 O O . VAL A 1 185 ? -6.108 81.340 6.807 1.00 51.13 182 VAL A O 1
ATOM 2577 N N . ILE A 1 186 ? -4.760 79.919 5.774 1.00 42.03 183 ILE A N 1
ATOM 2578 C CA . ILE A 1 186 ? -4.145 79.505 6.986 1.00 39.89 183 ILE A CA 1
ATOM 2579 C C . ILE A 1 186 ? -3.066 80.489 7.308 1.00 37.59 183 ILE A C 1
ATOM 2580 O O . ILE A 1 186 ? -2.295 80.827 6.515 1.00 42.66 183 ILE A O 1
ATOM 2596 N N . GLU A 1 187 ? -3.028 80.943 8.534 1.00 30.00 184 GLU A N 1
ATOM 2597 C CA . GLU A 1 187 ? -2.045 81.880 8.930 1.00 30.00 184 GLU A CA 1
ATOM 2598 C C . GLU A 1 187 ? -0.816 81.231 9.464 1.00 30.00 184 GLU A C 1
ATOM 2599 O O . GLU A 1 187 ? -0.845 80.629 10.471 1.00 30.00 184 GLU A O 1
ATOM 2605 N N . VAL A 1 188 ? 0.272 81.354 8.762 1.00 41.39 185 VAL A N 1
ATOM 2606 C CA . VAL A 1 188 ? 1.492 80.764 9.140 1.00 40.94 185 VAL A CA 1
ATOM 2607 C C . VAL A 1 188 ? 2.231 81.662 10.096 1.00 45.13 185 VAL A C 1
ATOM 2608 O O . VAL A 1 188 ? 2.398 82.800 9.817 1.00 42.96 185 VAL A O 1
ATOM 2621 N N . VAL A 1 189 ? 2.605 81.156 11.274 1.00 42.60 186 VAL A N 1
ATOM 2622 C CA . VAL A 1 189 ? 3.340 81.962 12.221 1.00 40.25 186 VAL A CA 1
ATOM 2623 C C . VAL A 1 189 ? 4.741 81.399 12.290 1.00 52.82 186 VAL A C 1
ATOM 2624 O O . VAL A 1 189 ? 4.946 80.283 12.751 1.00 50.11 186 VAL A O 1
ATOM 2637 N N . GLU A 1 190 ? 5.710 82.186 11.853 1.00 51.89 187 GLU A N 1
ATOM 2638 C CA . GLU A 1 190 ? 7.104 81.737 11.859 1.00 54.05 187 GLU A CA 1
ATOM 2639 C C . GLU A 1 190 ? 7.785 82.296 13.106 1.00 60.09 187 GLU A C 1
ATOM 2640 O O . GLU A 1 190 ? 8.496 83.304 13.088 1.00 67.61 187 GLU A O 1
ATOM 2652 N N . ASP A 1 191 ? 7.559 81.594 14.213 1.00 60.54 188 ASP A N 1
ATOM 2653 C CA . ASP A 1 191 ? 7.997 82.017 15.533 1.00 54.61 188 ASP A CA 1
ATOM 2654 C C . ASP A 1 191 ? 8.116 80.769 16.394 1.00 69.03 188 ASP A C 1
ATOM 2655 O O . ASP A 1 191 ? 7.569 79.717 16.060 1.00 59.62 188 ASP A O 1
ATOM 2664 N N . LYS A 1 192 ? 8.854 80.889 17.495 1.00 61.11 189 LYS A N 1
ATOM 2665 C CA . LYS A 1 192 ? 9.046 79.712 18.343 1.00 59.12 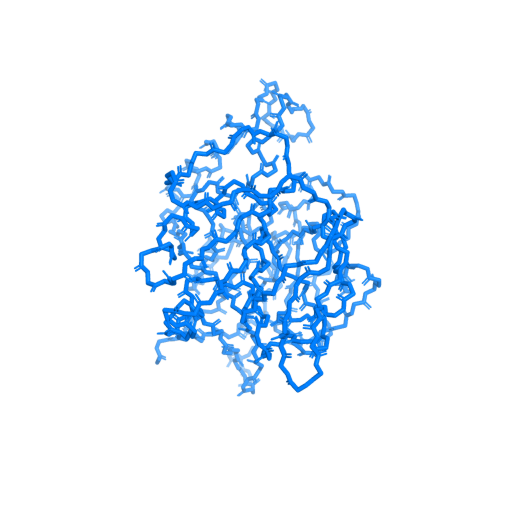189 LYS A CA 1
ATOM 2666 C C . LYS A 1 192 ? 7.930 79.637 19.373 1.00 58.16 189 LYS A C 1
ATOM 2667 O O . LYS A 1 192 ? 7.702 80.611 20.097 1.00 63.31 189 LYS A O 1
ATOM 2671 N N . PRO A 1 193 ? 7.192 78.536 19.482 1.00 55.48 190 PRO A N 1
ATOM 2672 C CA . PRO A 1 193 ? 6.219 78.452 20.570 1.00 55.09 190 PRO A CA 1
ATOM 2673 C C . PRO A 1 193 ? 6.970 78.212 21.871 1.00 82.92 190 PRO A C 1
ATOM 2674 O O . PRO A 1 193 ? 7.998 77.530 21.903 1.00 66.05 190 PRO A O 1
ATOM 2685 N N . ILE A 1 194 ? 6.506 78.853 22.928 1.00 97.14 191 ILE A N 1
ATOM 2686 C CA . ILE A 1 194 ? 7.109 78.720 24.244 1.00 82.73 191 ILE A CA 1
ATOM 2687 C C . ILE A 1 194 ? 6.209 77.923 25.178 1.00 79.96 191 ILE A C 1
ATOM 2688 O O . ILE A 1 194 ? 6.642 76.945 25.787 1.00 87.03 191 ILE A O 1
ATOM 2704 N N . SER A 1 195 ? 4.938 78.308 25.276 1.00 65.57 192 SER A N 1
ATOM 2705 C CA . SER A 1 195 ? 4.064 77.788 26.315 1.00 69.53 192 SER A CA 1
ATOM 2706 C C . SER A 1 195 ? 2.619 77.839 25.856 1.00 57.09 192 SER A C 1
ATOM 2707 O O . SER A 1 195 ? 2.238 78.702 25.061 1.00 59.21 192 SER A O 1
ATOM 2715 N N . ILE A 1 196 ? 1.811 76.916 26.376 1.00 64.71 193 ILE A N 1
ATOM 2716 C CA . ILE A 1 196 ? 0.375 76.864 26.094 1.00 58.60 193 ILE A CA 1
ATOM 2717 C C . ILE A 1 196 ? -0.370 77.480 27.276 1.00 87.79 193 ILE A C 1
ATOM 2718 O O . ILE A 1 196 ? -0.231 77.026 28.420 1.00 108.90 193 ILE A O 1
ATOM 2734 N N . LEU A 1 197 ? -1.161 78.516 27.000 1.00 88.18 194 LEU A N 1
ATOM 2735 C CA . LEU A 1 197 ? -1.797 79.317 28.034 1.00 81.65 194 LEU A CA 1
ATOM 2736 C C . LEU A 1 197 ? -3.208 78.818 28.305 1.00 79.42 194 LEU A C 1
ATOM 2737 O O . LEU A 1 197 ? -3.882 78.273 27.425 1.00 66.82 194 LEU A O 1
ATOM 2753 N N . GLY A 1 198 ? -3.647 79.026 29.532 1.00 94.49 195 GLY A N 1
ATOM 2754 C CA . GLY A 1 198 ? -4.946 78.571 29.983 1.00 69.95 195 GLY A CA 1
ATOM 2755 C C . GLY A 1 198 ? -4.850 78.002 31.382 1.00 87.28 195 GLY A C 1
ATOM 2756 O O . GLY A 1 198 ? -3.787 77.603 31.850 1.00 76.15 195 GLY A O 1
ATOM 2760 N N . LYS A 1 199 ? -5.989 77.981 32.066 1.00 77.58 196 LYS A N 1
ATOM 2761 C CA . LYS A 1 199 ? -6.093 77.356 33.380 1.00 84.03 196 LYS A CA 1
ATOM 2762 C C . LYS A 1 199 ? -7.089 76.205 33.359 1.00 75.81 196 LYS A C 1
ATOM 2763 O O . LYS A 1 199 ? -6.676 75.053 33.516 1.00 83.67 196 LYS A O 1
ATOM 2782 N N . ASP A 1 200 ? -8.373 76.506 33.245 1.00 77.70 197 ASP A N 1
ATOM 2783 C CA . ASP A 1 200 ? -9.364 75.456 33.066 1.00 77.00 197 ASP A CA 1
ATOM 2784 C C . ASP A 1 200 ? -9.173 74.743 31.706 1.00 109.67 197 ASP A C 1
ATOM 2785 O O . ASP A 1 200 ? -9.213 73.515 31.636 1.00 98.96 197 ASP A O 1
ATOM 2789 N N . LYS A 1 201 ? -8.960 75.518 30.636 1.00 111.25 198 LYS A N 1
ATOM 2790 C CA . LYS A 1 201 ? -8.754 75.006 29.290 1.00 86.33 198 LYS A CA 1
ATOM 2791 C C . LYS A 1 201 ? -7.709 75.885 28.605 1.00 99.27 198 LYS A C 1
ATOM 2792 O O . LYS A 1 201 ? -7.379 76.962 29.099 1.00 68.11 198 LYS A O 1
ATOM 2811 N N . VAL A 1 202 ? -7.163 75.433 27.480 1.00 96.25 199 VAL A N 1
ATOM 2812 C CA . VAL A 1 202 ? -6.174 76.237 26.774 1.00 79.82 199 VAL A CA 1
ATOM 2813 C C . VAL A 1 202 ? -6.828 77.557 26.363 1.00 61.59 199 VAL A C 1
ATOM 2814 O O . VAL A 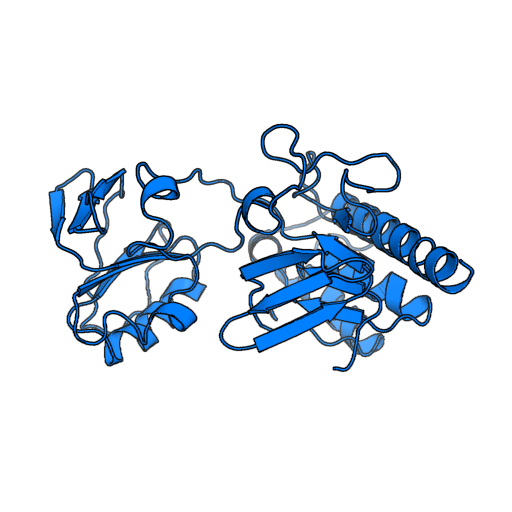1 202 ? -7.956 77.564 25.872 1.00 70.62 199 VAL A O 1
ATOM 2827 N N . SER A 1 203 ? -6.140 78.676 26.561 1.00 63.07 200 SER A N 1
ATOM 2828 C CA . SER A 1 203 ? -6.707 79.963 26.179 1.00 70.59 200 SER A CA 1
ATOM 2829 C C . SER A 1 203 ? -5.917 80.646 25.074 1.00 64.04 200 SER A C 1
ATOM 2830 O O . SER A 1 203 ? -6.396 81.588 24.455 1.00 64.00 200 SER A O 1
ATOM 2838 N N . GLY A 1 204 ? -4.718 80.148 24.808 1.00 69.89 201 GLY A N 1
ATOM 2839 C CA . GLY A 1 204 ? -3.859 80.766 23.826 1.00 65.12 201 GLY A CA 1
ATOM 2840 C C . GLY A 1 204 ? -2.522 80.066 23.765 1.00 63.12 201 GLY A C 1
ATOM 2841 O O . GLY A 1 204 ? -2.248 79.113 24.506 1.00 61.68 201 GLY A O 1
ATOM 2845 N N . LEU A 1 205 ? -1.692 80.560 22.850 1.00 54.47 202 LEU A N 1
ATOM 2846 C CA . LEU A 1 205 ? -0.373 80.004 22.582 1.00 61.09 202 LEU A CA 1
ATOM 2847 C C . LEU A 1 205 ? 0.632 81.137 22.702 1.00 64.06 202 LEU A C 1
ATOM 2848 O O . LEU A 1 205 ? 0.537 82.139 21.987 1.00 56.67 202 LEU A O 1
ATOM 2864 N N . GLN A 1 206 ? 1.566 80.998 23.626 1.00 60.68 203 GLN A N 1
ATOM 2865 C CA . GLN A 1 206 ? 2.537 82.043 23.909 1.00 59.56 203 GLN A CA 1
ATOM 2866 C C . GLN A 1 206 ? 3.763 81.753 23.055 1.00 64.55 203 GLN A C 1
ATOM 2867 O O . GLN A 1 206 ? 4.325 80.650 23.114 1.00 69.16 203 GLN A O 1
ATOM 2881 N N . MET A 1 207 ? 4.193 82.757 22.301 1.00 56.11 204 MET A N 1
ATOM 2882 C CA . MET A 1 207 ? 5.335 82.650 21.407 1.00 55.38 204 MET A CA 1
ATOM 2883 C C . MET A 1 207 ? 6.400 83.632 21.855 1.00 60.40 204 MET A C 1
ATOM 2884 O O . MET A 1 207 ? 6.141 84.499 22.679 1.00 64.96 204 MET A O 1
ATOM 2898 N N . SER A 1 208 ? 7.616 83.477 21.353 1.00 71.45 205 SER A N 1
ATOM 2899 C CA . SER A 1 208 ? 8.678 84.401 21.723 1.00 74.22 205 SER A CA 1
ATOM 2900 C C . SER A 1 208 ? 8.341 85.846 21.316 1.00 74.16 205 SER A C 1
ATOM 2901 O O . SER A 1 208 ? 8.573 86.767 22.094 1.00 69.88 205 SER A O 1
ATOM 2906 N N . LYS A 1 209 ? 7.808 86.058 20.112 1.00 69.66 206 LYS A N 1
ATOM 2907 C CA . LYS A 1 209 ? 7.414 87.399 19.674 1.00 61.67 206 LYS A CA 1
ATOM 2908 C C . LYS A 1 209 ? 5.994 87.911 20.046 1.00 50.08 206 LYS A C 1
ATOM 2909 O O . LYS A 1 209 ? 5.698 89.068 19.767 1.00 55.43 206 LYS A O 1
ATOM 2921 N N . GLY A 1 210 ? 5.164 87.076 20.645 1.00 50.99 207 GLY A N 1
ATOM 2922 C CA . GLY A 1 210 ? 3.831 87.502 20.997 1.00 50.72 207 GLY A CA 1
ATOM 2923 C C . GLY A 1 210 ? 2.984 86.368 21.510 1.00 56.33 207 GLY A C 1
ATOM 2924 O O . GLY A 1 210 ? 3.473 85.274 21.764 1.00 60.42 207 GLY A O 1
ATOM 2928 N N . GLU A 1 211 ? 1.704 86.647 21.687 1.00 30.00 208 GLU A N 1
ATOM 2929 C CA . GLU A 1 211 ? 0.769 85.655 22.168 1.00 30.00 208 GLU A CA 1
ATOM 2930 C C . GLU A 1 211 ? -0.442 85.595 21.251 1.00 30.00 208 GLU A C 1
ATOM 2931 O O . GLU A 1 211 ? -0.960 86.624 20.832 1.00 30.00 208 GLU A O 1
ATOM 2937 N N . ILE A 1 212 ? -0.886 84.390 20.924 1.00 53.01 209 ILE A N 1
ATOM 2938 C CA . ILE A 1 212 ? -2.043 84.234 20.062 1.00 48.21 209 ILE A CA 1
ATOM 2939 C C . ILE A 1 212 ? -3.183 83.573 20.825 1.00 52.92 209 ILE A C 1
ATOM 2940 O O . ILE A 1 212 ? -2.995 82.495 21.379 1.00 55.88 209 ILE A O 1
ATOM 2956 N N . ASN A 1 213 ? -4.365 84.184 20.853 1.00 56.98 210 ASN A N 1
ATOM 2957 C CA . ASN A 1 213 ? -5.480 83.580 21.554 1.00 62.58 210 ASN A CA 1
ATOM 2958 C C . ASN A 1 213 ? -5.968 82.390 20.747 1.00 54.12 210 ASN A C 1
ATOM 2959 O O . ASN A 1 213 ? -6.176 82.515 19.544 1.00 51.96 210 ASN A O 1
ATOM 2970 N N . THR A 1 214 ? -6.164 81.240 21.385 1.00 64.26 211 THR A N 1
ATOM 2971 C CA . THR A 1 214 ? -6.662 80.085 20.661 1.00 59.87 211 THR A CA 1
ATOM 2972 C C . THR A 1 214 ? -7.446 79.137 21.553 1.00 59.53 211 THR A C 1
ATOM 2973 O O . THR A 1 214 ? -7.173 79.020 22.742 1.00 61.16 211 THR A O 1
ATOM 2984 N N . ASP A 1 215 ? -8.432 78.477 20.961 1.00 60.67 212 ASP A N 1
ATOM 2985 C CA . ASP A 1 215 ? -9.235 77.466 21.636 1.00 58.49 212 ASP A CA 1
ATOM 2986 C C . ASP A 1 215 ? -8.506 76.130 21.785 1.00 69.96 212 ASP A C 1
ATOM 2987 O O . ASP A 1 215 ? -8.662 75.431 22.783 1.00 82.23 212 ASP A O 1
ATOM 2996 N N . ALA A 1 216 ? -7.702 75.787 20.782 1.00 58.36 213 ALA A N 1
ATOM 2997 C CA . ALA A 1 216 ? -7.035 74.490 20.747 1.00 54.26 213 ALA A CA 1
ATOM 2998 C C . ALA A 1 216 ? -5.610 74.665 20.236 1.00 52.53 213 ALA A C 1
ATOM 2999 O O . ALA A 1 216 ? -5.341 75.559 19.424 1.00 50.64 213 ALA A O 1
ATOM 3006 N N . VAL A 1 217 ? -4.711 73.834 20.760 1.00 53.55 214 VAL A N 1
ATOM 3007 C CA . VAL A 1 217 ? -3.344 73.681 20.268 1.00 55.22 214 VAL A CA 1
ATOM 3008 C C . VAL A 1 217 ? -3.114 72.198 19.987 1.00 55.31 214 VAL A C 1
ATOM 3009 O O . VAL A 1 217 ? -3.192 71.362 20.898 1.00 54.57 214 VAL A O 1
ATOM 3022 N N . PHE A 1 218 ? -2.828 71.871 18.731 1.00 50.59 215 PHE A N 1
ATOM 3023 C CA . PHE A 1 218 ? -2.514 70.507 18.324 1.00 52.69 215 PHE A CA 1
ATOM 3024 C C . PHE A 1 218 ? -1.022 70.390 18.053 1.00 50.74 215 PHE A C 1
ATOM 3025 O O . PHE A 1 218 ? -0.426 71.259 17.408 1.00 49.81 215 PHE A O 1
ATOM 3042 N N . ILE A 1 219 ? -0.419 69.331 18.584 1.00 50.97 216 ILE A N 1
ATOM 3043 C CA . ILE A 1 219 ? 1.029 69.135 18.545 1.00 55.45 216 ILE A CA 1
ATOM 3044 C C . ILE A 1 219 ? 1.270 67.919 17.666 1.00 52.94 216 ILE A C 1
ATOM 3045 O O . ILE A 1 219 ? 0.897 66.803 18.046 1.00 51.39 216 ILE A O 1
ATOM 3061 N N . ILE A 1 220 ? 1.886 68.112 16.499 1.00 47.60 217 ILE A N 1
ATOM 3062 C CA . ILE A 1 220 ? 1.961 67.027 15.516 1.00 46.90 217 ILE A CA 1
ATOM 3063 C C . ILE A 1 220 ? 3.413 66.614 15.317 1.00 48.46 217 ILE A C 1
ATOM 3064 O O . ILE A 1 220 ? 4.221 67.368 14.762 1.00 47.35 217 ILE A O 1
ATOM 3080 N N . LYS A 1 221 ? 3.713 65.405 15.795 1.00 47.77 218 LYS A N 1
ATOM 3081 C CA . LYS A 1 221 ? 5.041 64.794 15.750 1.00 56.15 218 LYS A CA 1
ATOM 3082 C C . LYS A 1 221 ? 4.944 63.355 15.245 1.00 52.77 218 LYS A C 1
ATOM 3083 O O . LYS A 1 221 ? 3.866 62.774 15.227 1.00 50.56 218 LYS A O 1
ATOM 3102 N N . ASP A 1 222 ? 6.070 62.790 14.820 1.00 59.22 219 ASP A N 1
ATOM 3103 C CA . ASP A 1 222 ? 6.091 61.418 14.328 1.00 53.54 219 ASP A CA 1
ATOM 3104 C C . ASP A 1 222 ? 5.804 60.379 15.409 1.00 58.26 219 ASP A C 1
ATOM 3105 O O . ASP A 1 222 ? 5.541 59.220 15.071 1.00 56.78 219 ASP A O 1
ATOM 3114 N N . SER A 1 223 ? 5.856 60.751 16.682 1.00 54.87 220 SER A N 1
ATOM 3115 C CA . SER A 1 223 ? 5.575 59.804 17.752 1.00 61.71 220 SER A CA 1
ATOM 3116 C C . SER A 1 223 ? 5.313 60.575 19.035 1.00 56.06 220 SER A C 1
ATOM 3117 O O . SER A 1 223 ? 5.601 61.773 19.129 1.00 66.75 220 SER A O 1
ATOM 3125 N N . VAL A 1 224 ? 4.790 59.862 20.035 1.00 60.09 221 VAL A N 1
ATOM 3126 C CA . VAL A 1 224 ? 4.603 60.389 21.379 1.00 60.39 221 VAL A CA 1
ATOM 3127 C C . VAL A 1 224 ? 5.403 59.519 22.347 1.00 63.20 221 VAL A C 1
ATOM 3128 O O . VAL A 1 224 ? 5.746 58.372 22.052 1.00 62.86 221 VAL A O 1
ATOM 3141 N N . SER A 1 225 ? 5.673 60.067 23.527 1.00 63.88 222 SER A N 1
ATOM 3142 C CA . SER A 1 225 ? 6.520 59.353 24.468 1.00 66.17 222 SER A CA 1
ATOM 3143 C C . SER A 1 225 ? 5.880 58.019 24.846 1.00 68.01 222 SER A C 1
ATOM 3144 O O . SER A 1 225 ? 4.678 57.962 25.143 1.00 69.15 222 SER A O 1
ATOM 3152 N N . PRO A 1 226 ? 6.657 56.938 24.896 1.00 31.85 223 PRO A N 1
ATOM 3153 C CA . PRO A 1 226 ? 6.053 55.634 25.227 1.00 33.04 223 PRO A CA 1
ATOM 3154 C C . PRO A 1 226 ? 5.353 55.608 26.564 1.00 37.29 223 PRO A C 1
ATOM 3155 O O . PRO A 1 226 ? 4.384 54.850 26.738 1.00 32.53 223 PRO A O 1
ATOM 3166 N N . GLY A 1 227 ? 5.849 56.368 27.542 1.00 37.52 224 GLY A N 1
ATOM 3167 C CA . GLY A 1 227 ? 5.250 56.400 28.853 1.00 39.99 224 GLY A CA 1
ATOM 3168 C C . GLY A 1 227 ? 3.885 57.025 28.850 1.00 36.84 224 GLY A C 1
ATOM 3169 O O . GLY A 1 227 ? 3.078 56.740 29.736 1.00 45.32 224 GLY A O 1
ATOM 3173 N N . LYS A 1 228 ? 3.603 57.857 27.857 1.00 40.97 225 LYS A N 1
ATOM 3174 C CA . LYS A 1 228 ? 2.267 58.396 27.651 1.00 38.49 225 LYS A CA 1
ATOM 3175 C C . LYS A 1 228 ? 1.406 57.478 26.787 1.00 39.93 225 LYS A C 1
ATOM 3176 O O . LYS A 1 228 ? 0.198 57.360 27.040 1.00 37.68 225 LYS A O 1
ATOM 3186 N N . LEU A 1 229 ? 2.002 56.823 25.787 1.00 39.53 226 LEU A N 1
ATOM 3187 C CA . LEU A 1 229 ? 1.285 55.872 24.938 1.00 29.81 226 LEU A CA 1
ATOM 3188 C C . LEU A 1 229 ? 0.788 54.685 25.741 1.00 34.13 226 LEU A C 1
ATOM 3189 O O . LEU A 1 229 ? -0.346 54.211 25.545 1.00 35.23 226 LEU A O 1
ATOM 3205 N N . VAL A 1 230 ? 1.617 54.196 26.646 1.00 31.31 227 VAL A N 1
ATOM 3206 C CA . VAL A 1 230 ? 1.306 53.018 27.447 1.00 33.44 227 VAL A CA 1
ATOM 3207 C C . VAL A 1 230 ? 1.456 53.361 28.922 1.00 31.23 227 VAL A C 1
ATOM 3208 O O . VAL A 1 230 ? 2.513 53.114 29.516 1.00 33.06 227 VAL A O 1
ATOM 3221 N N . PRO A 1 231 ? 0.432 53.919 29.568 1.00 30.98 228 PRO A N 1
ATOM 3222 C CA . PRO A 1 231 ? 0.588 54.283 30.976 1.00 31.80 228 PRO A CA 1
ATOM 3223 C C . PRO A 1 231 ? 0.910 53.061 31.805 1.00 33.08 228 PRO A C 1
ATOM 3224 O O . PRO A 1 231 ? 0.347 51.986 31.599 1.00 36.31 228 PRO A O 1
ATOM 3235 N N . GLY A 1 232 ? 1.839 53.232 32.730 1.00 30.14 229 GLY A N 1
ATOM 3236 C CA . GLY A 1 232 ? 2.320 52.130 33.526 1.00 30.70 229 GLY A CA 1
ATOM 3237 C C . GLY A 1 232 ? 3.620 51.531 33.032 1.00 31.77 229 GLY A C 1
ATOM 3238 O O . GLY A 1 232 ? 4.185 50.684 33.723 1.00 33.12 229 GLY A O 1
ATOM 3242 N N . LEU A 1 233 ? 4.094 51.946 31.859 1.00 29.40 230 LEU A N 1
ATOM 3243 C CA . LEU A 1 233 ? 5.362 51.473 31.309 1.00 29.84 230 LEU A CA 1
ATOM 3244 C C . LEU A 1 233 ? 6.513 52.188 31.996 1.00 31.38 230 LEU A C 1
ATOM 3245 O O . LEU A 1 233 ? 6.494 53.420 32.131 1.00 33.42 230 LEU A O 1
ATOM 3261 N N . LEU A 1 234 ? 7.500 51.407 32.439 1.00 33.98 231 LEU A N 1
ATOM 3262 C CA . LEU A 1 234 ? 8.672 51.939 33.128 1.00 31.12 231 LEU A CA 1
ATOM 3263 C C . LEU A 1 234 ? 9.727 52.439 32.143 1.00 31.45 231 LEU A C 1
ATOM 3264 O O . LEU A 1 234 ? 10.165 51.705 31.251 1.00 30.15 231 LEU A O 1
ATOM 3280 N N . MET A 1 235 ? 10.145 53.682 32.350 1.00 34.19 232 MET A N 1
ATOM 3281 C CA . MET A 1 235 ? 11.142 54.343 31.534 1.00 35.38 232 MET A CA 1
ATOM 3282 C C . MET A 1 235 ? 12.445 54.479 32.296 1.00 34.13 232 MET A C 1
ATOM 3283 O O . MET A 1 235 ? 12.465 54.633 33.519 1.00 41.76 232 MET A O 1
ATOM 3297 N N . ASN A 1 236 ? 13.531 54.475 31.529 1.00 33.64 233 ASN A N 1
ATOM 3298 C CA . ASN A 1 236 ? 14.871 54.809 31.969 1.00 35.05 233 ASN A CA 1
ATOM 3299 C C . ASN A 1 236 ? 15.220 56.097 31.220 1.00 36.27 233 ASN A C 1
ATOM 3300 O O . ASN A 1 236 ? 15.703 56.068 30.090 1.00 35.92 233 ASN A O 1
ATOM 3311 N N . GLY A 1 237 ? 14.936 57.228 31.850 1.00 39.71 234 GLY A N 1
ATOM 3312 C CA . GLY A 1 237 ? 15.061 58.517 31.188 1.00 44.53 234 GLY A CA 1
ATOM 3313 C C . GLY A 1 237 ? 14.156 58.582 29.974 1.00 40.08 234 GLY A C 1
ATOM 3314 O O . GLY A 1 237 ? 12.937 58.345 30.057 1.00 40.61 234 GLY A O 1
ATOM 3318 N N . GLU A 1 238 ? 14.759 58.906 28.828 1.00 39.28 235 GLU A N 1
ATOM 3319 C CA . GLU A 1 238 ? 14.016 59.089 27.594 1.00 41.97 235 GLU A CA 1
ATOM 3320 C C . GLU A 1 238 ? 13.622 57.772 26.935 1.00 37.18 235 GLU A C 1
ATOM 3321 O O . GLU A 1 238 ? 12.830 57.796 25.986 1.00 37.96 235 GLU A O 1
ATOM 3333 N N . HIS A 1 239 ? 14.123 56.633 27.416 1.00 32.51 236 HIS A N 1
ATOM 3334 C CA . HIS A 1 239 ? 13.921 55.346 26.756 1.00 28.56 236 HIS A CA 1
ATOM 3335 C C . HIS A 1 239 ? 13.098 54.385 27.605 1.00 27.83 236 HIS A C 1
ATOM 3336 O O . HIS A 1 239 ? 13.037 54.502 28.825 1.00 29.89 236 HIS A O 1
ATOM 3350 N N . ILE A 1 240 ? 12.474 53.412 26.925 1.00 26.70 237 ILE A N 1
ATOM 3351 C CA . ILE A 1 240 ? 11.810 52.315 27.628 1.00 26.12 237 ILE A CA 1
ATOM 3352 C C . ILE A 1 240 ? 12.870 51.434 28.278 1.00 27.81 237 ILE A C 1
ATOM 3353 O O . ILE A 1 240 ? 13.877 51.095 27.648 1.00 28.37 237 ILE A O 1
ATOM 3369 N N . ALA A 1 241 ? 12.655 51.055 29.539 1.00 24.97 238 ALA A N 1
ATOM 3370 C CA . ALA A 1 241 ? 13.569 50.111 30.189 1.00 25.16 238 ALA A CA 1
ATOM 3371 C C . ALA A 1 241 ? 13.345 48.725 29.600 1.00 27.19 238 ALA A C 1
ATOM 3372 O O . ALA A 1 241 ? 12.209 48.225 29.567 1.00 29.74 238 ALA A O 1
ATOM 3379 N N . VAL A 1 242 ? 14.415 48.096 29.099 1.00 27.44 239 VAL A N 1
ATOM 3380 C CA . VAL A 1 242 ? 14.294 46.763 28.528 1.00 26.07 239 VAL A CA 1
ATOM 3381 C C . VAL A 1 242 ? 15.393 45.861 29.056 1.00 27.64 239 VAL A C 1
ATOM 3382 O O . VAL A 1 242 ? 16.479 46.322 29.429 1.00 30.44 239 VAL A O 1
ATOM 3395 N N . ASP A 1 243 ? 15.134 44.558 28.995 1.00 29.54 240 ASP A N 1
ATOM 3396 C CA . ASP A 1 243 ? 16.189 43.575 29.228 1.00 30.45 240 ASP A CA 1
ATOM 3397 C C . ASP A 1 243 ? 16.699 42.999 27.897 1.00 27.99 240 ASP A C 1
ATOM 3398 O O . ASP A 1 243 ? 16.387 43.489 26.803 1.00 27.00 240 ASP A O 1
ATOM 3407 N N . ILE A 1 244 ? 17.563 41.978 27.995 1.00 30.21 241 ILE A N 1
ATOM 3408 C CA . ILE A 1 244 ? 18.281 41.468 26.834 1.00 28.49 241 ILE A CA 1
ATOM 3409 C C . ILE A 1 244 ? 17.350 40.827 25.833 1.00 29.72 241 ILE A C 1
ATOM 3410 O O . ILE A 1 244 ? 17.701 40.703 24.660 1.00 29.33 241 ILE A O 1
ATOM 3426 N N . ASP A 1 245 ? 16.143 40.494 26.291 1.00 28.08 242 ASP A N 1
ATOM 3427 C CA . ASP A 1 245 ? 15.113 39.858 25.486 1.00 26.11 242 ASP A CA 1
ATOM 3428 C C . ASP A 1 245 ? 14.040 40.857 25.072 1.00 25.60 242 ASP A C 1
ATOM 3429 O O . ASP A 1 245 ? 13.005 40.446 24.537 1.00 26.17 242 ASP A O 1
ATOM 3438 N N . MET A 1 246 ? 14.381 42.129 25.222 1.00 24.88 243 MET A N 1
ATOM 3439 C CA . MET A 1 246 ? 13.496 43.244 24.924 1.00 23.47 243 MET A CA 1
ATOM 3440 C C . MET A 1 246 ? 12.190 43.216 25.734 1.00 26.04 243 MET A C 1
ATOM 3441 O O . MET A 1 246 ? 11.171 43.692 25.248 1.00 26.66 243 MET A O 1
ATOM 3455 N N . LYS A 1 247 ? 12.217 42.729 26.976 1.00 24.25 244 LYS A N 1
ATOM 3456 C CA . LYS A 1 247 ? 11.026 42.673 27.777 1.00 24.75 244 LYS A CA 1
ATOM 3457 C C . LYS A 1 247 ? 10.969 43.951 28.560 1.00 26.93 244 LYS A C 1
ATOM 3458 O O . LYS A 1 247 ? 11.991 44.487 28.965 1.00 27.79 244 LYS A O 1
ATOM 3477 N N . THR A 1 248 ? 9.765 44.455 28.742 1.00 28.47 245 THR A N 1
ATOM 3478 C CA . THR A 1 248 ? 9.546 45.639 29.565 1.00 26.31 245 THR A CA 1
ATOM 3479 C C . THR A 1 248 ? 8.990 45.184 30.916 1.00 27.28 245 THR A C 1
ATOM 3480 O O . THR A 1 248 ? 8.833 43.989 31.182 1.00 28.48 245 THR A O 1
ATOM 3491 N N . ASN A 1 249 ? 8.659 46.154 31.770 1.00 27.17 246 ASN A N 1
ATOM 3492 C CA . ASN A 1 249 ? 8.063 45.795 33.045 1.00 27.09 246 ASN A CA 1
ATOM 3493 C C . ASN A 1 249 ? 6.638 45.239 32.909 1.00 33.32 246 ASN A C 1
ATOM 3494 O O . ASN A 1 249 ? 6.168 44.645 33.867 1.00 31.69 246 ASN A O 1
ATOM 3505 N N . ILE A 1 250 ? 5.965 45.446 31.780 1.00 29.25 247 ILE A N 1
ATOM 3506 C CA . ILE A 1 250 ? 4.596 44.971 31.560 1.00 28.09 247 ILE A CA 1
ATOM 3507 C C . ILE A 1 250 ? 4.636 43.640 30.827 1.00 28.24 247 ILE A C 1
ATOM 3508 O O . ILE A 1 250 ? 5.181 43.543 29.712 1.00 29.51 247 ILE A O 1
ATOM 3524 N N . GLU A 1 251 ? 4.041 42.613 31.429 1.00 30.06 248 GLU A N 1
ATOM 3525 C CA . GLU A 1 251 ? 4.050 41.315 30.787 1.00 94.79 248 GLU A CA 1
ATOM 3526 C C . GLU A 1 251 ? 3.307 41.390 29.459 1.00 32.89 248 GLU A C 1
ATOM 3527 O O . GLU A 1 251 ? 2.225 41.996 29.355 1.00 32.13 248 GLU A O 1
ATOM 3536 N N . GLY A 1 252 ? 3.915 40.795 28.431 1.00 30.08 249 GLY A N 1
ATOM 3537 C CA . GLY A 1 252 ? 3.373 40.790 27.094 1.00 30.43 249 GLY A CA 1
ATOM 3538 C C . GLY A 1 252 ? 3.635 42.045 26.309 1.00 29.14 249 GLY A C 1
ATOM 3539 O O . GLY A 1 252 ? 3.155 42.160 25.169 1.00 29.30 249 GLY A O 1
ATOM 3543 N N . CYS A 1 253 ? 4.394 42.982 26.865 1.00 28.08 250 CYS A N 1
ATOM 3544 C CA . CYS A 1 253 ? 4.764 44.228 26.203 1.00 27.78 250 CYS A CA 1
ATOM 3545 C C . CYS A 1 253 ? 6.273 44.237 26.009 1.00 28.03 250 CYS A C 1
ATOM 3546 O O . CYS A 1 253 ? 7.035 44.126 26.976 1.00 28.95 250 CYS A O 1
ATOM 3554 N N . PHE A 1 254 ? 6.698 44.376 24.759 1.00 25.15 251 PHE A N 1
ATOM 3555 C CA . PHE A 1 254 ? 8.116 44.339 24.378 1.00 25.02 251 PHE A CA 1
ATOM 3556 C C . PHE A 1 254 ? 8.448 45.629 23.655 1.00 26.07 251 PHE A C 1
ATOM 3557 O O . PHE A 1 254 ? 7.563 46.343 23.206 1.00 27.03 251 PHE A O 1
ATOM 3574 N N . ALA A 1 255 ? 9.745 45.958 23.532 1.00 23.66 252 ALA A N 1
ATOM 3575 C CA . ALA A 1 255 ? 10.107 47.195 22.854 1.00 23.50 252 ALA A CA 1
ATOM 3576 C C . ALA A 1 255 ? 11.352 46.984 22.009 1.00 25.17 252 ALA A C 1
ATOM 3577 O O . ALA A 1 255 ? 12.109 46.046 22.234 1.00 26.94 252 ALA A O 1
ATOM 3584 N N . ALA A 1 256 ? 11.530 47.869 21.034 1.00 23.24 253 ALA A N 1
ATOM 3585 C CA . ALA A 1 256 ? 12.660 47.718 20.094 1.00 23.12 253 ALA A CA 1
ATOM 3586 C C . ALA A 1 256 ? 12.964 49.011 19.367 1.00 24.50 253 ALA A C 1
ATOM 3587 O O . ALA A 1 256 ? 12.062 49.796 19.053 1.00 26.93 253 ALA A O 1
ATOM 3594 N N . GLY A 1 257 ? 14.253 49.187 19.035 1.00 23.42 254 GLY A N 1
ATOM 3595 C CA . GLY A 1 257 ? 14.684 50.337 18.252 1.00 25.31 254 GLY A CA 1
ATOM 3596 C C . GLY A 1 257 ? 15.081 51.522 19.103 1.00 25.94 254 GLY A C 1
ATOM 3597 O O . GLY A 1 257 ? 15.445 51.398 20.276 1.00 26.22 254 GLY A O 1
ATOM 3601 N N . ASP A 1 258 ? 15.012 52.711 18.489 1.00 27.62 255 ASP A N 1
ATOM 3602 C CA . ASP A 1 258 ? 15.461 53.917 19.171 1.00 27.01 255 ASP A CA 1
ATOM 3603 C C . ASP A 1 258 ? 14.712 54.087 20.492 1.00 28.41 255 ASP A C 1
ATOM 3604 O O . ASP A 1 258 ? 15.266 54.601 21.467 1.00 27.84 255 ASP A O 1
ATOM 3613 N N . CYS A 1 259 ? 13.423 53.714 20.537 1.00 25.16 256 CYS A N 1
ATOM 3614 C CA . CYS A 1 259 ? 12.668 53.946 21.760 1.00 27.46 256 CYS A CA 1
ATOM 3615 C C . CYS A 1 259 ? 13.206 53.133 22.932 1.00 26.64 256 CYS A C 1
ATOM 3616 O O . CYS A 1 259 ? 12.894 53.465 24.080 1.00 28.25 256 CYS A O 1
ATOM 3624 N N . ALA A 1 260 ? 14.038 52.120 22.662 1.00 26.06 257 ALA A N 1
ATOM 3625 C CA . ALA A 1 260 ? 14.608 51.238 23.673 1.00 27.42 257 ALA A CA 1
ATOM 3626 C C . ALA A 1 260 ? 16.041 51.618 24.018 1.00 27.53 257 ALA A C 1
ATOM 3627 O O . ALA A 1 260 ? 16.670 50.906 24.825 1.00 27.70 257 ALA A O 1
ATOM 3634 N N . GLY A 1 261 ? 16.506 52.756 23.523 1.00 26.48 258 GLY A N 1
ATOM 3635 C CA . GLY A 1 261 ? 17.824 53.240 23.870 1.00 29.31 258 GLY A CA 1
ATOM 3636 C C . GLY A 1 261 ? 18.825 53.460 22.761 1.00 27.76 258 GLY A C 1
ATOM 3637 O O . GLY A 1 261 ? 18.624 53.072 21.618 1.00 26.11 258 GLY A O 1
ATOM 3641 N N . ARG A 1 262 ? 19.913 54.124 23.131 1.00 26.50 259 ARG A N 1
ATOM 3642 C CA . ARG A 1 262 ? 20.993 54.416 22.215 1.00 27.95 259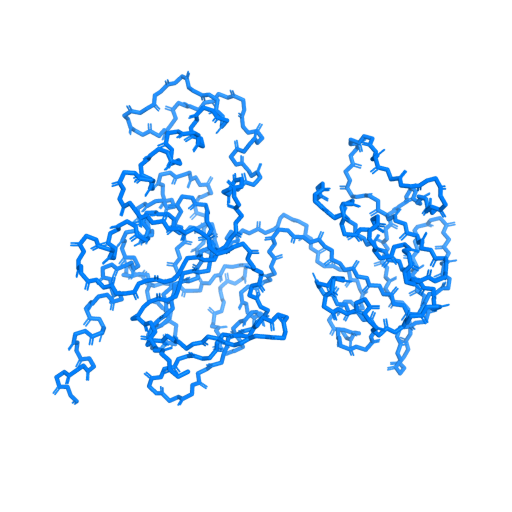 ARG A CA 1
ATOM 3643 C C . ARG A 1 262 ? 21.832 53.152 22.001 1.00 29.52 259 ARG A C 1
ATOM 3644 O O . ARG A 1 262 ? 21.810 52.262 22.841 1.00 32.89 259 ARG A O 1
ATOM 3665 N N . PRO A 1 263 ? 22.588 53.061 20.894 1.00 31.08 260 PRO A N 1
ATOM 3666 C CA . PRO A 1 263 ? 22.794 53.941 19.738 1.00 29.21 260 PRO A CA 1
ATOM 3667 C C . PRO A 1 263 ? 21.593 53.959 18.804 1.00 31.16 260 PRO A C 1
ATOM 3668 O O . PRO A 1 263 ? 20.908 52.950 18.691 1.00 30.45 260 PRO A O 1
ATOM 3679 N N . TYR A 1 264 ? 21.336 55.084 18.151 1.00 28.59 261 TYR A N 1
ATOM 3680 C CA . TYR A 1 264 ? 20.224 55.152 17.229 1.00 28.52 261 TYR A CA 1
ATOM 3681 C C . TYR A 1 264 ? 20.752 54.765 15.856 1.00 28.24 261 TYR A C 1
ATOM 3682 O O . TYR A 1 264 ? 21.370 55.566 15.167 1.00 29.40 261 TYR A O 1
ATOM 3700 N N . GLN A 1 265 ? 20.489 53.526 15.470 1.00 27.39 262 GLN A N 1
ATOM 3701 C CA . GLN A 1 265 ? 20.925 52.987 14.191 1.00 28.21 262 GLN A CA 1
ATOM 3702 C C . GLN A 1 265 ? 19.926 51.993 13.612 1.00 26.86 262 GLN A C 1
ATOM 3703 O O . GLN A 1 265 ? 19.180 51.330 14.354 1.00 27.93 262 GLN A O 1
ATOM 3717 N N . TYR A 1 266 ? 19.956 51.851 12.278 1.00 30.13 263 TYR A N 1
ATOM 3718 C CA . TYR A 1 266 ? 18.957 51.029 11.590 1.00 27.61 263 TYR A CA 1
ATOM 3719 C C . TYR A 1 266 ? 19.093 49.551 11.948 1.00 26.08 263 TYR A C 1
ATOM 3720 O O . TYR A 1 266 ? 18.098 48.876 12.242 1.00 27.77 263 TYR A O 1
ATOM 3738 N N . ILE A 1 267 ? 20.314 48.991 11.880 1.00 28.87 264 ILE A N 1
ATOM 3739 C CA . ILE A 1 267 ? 20.367 47.532 11.974 1.00 29.22 264 ILE A CA 1
ATOM 3740 C C . ILE A 1 267 ? 20.260 47.090 13.438 1.00 27.00 264 ILE A C 1
ATOM 3741 O O . ILE A 1 267 ? 19.689 46.034 13.728 1.00 26.31 264 ILE A O 1
ATOM 3757 N N . LYS A 1 268 ? 20.772 47.898 14.383 1.00 26.89 265 LYS A N 1
ATOM 3758 C CA . LYS A 1 268 ? 20.454 47.703 15.795 1.00 24.61 265 LYS A CA 1
ATOM 3759 C C . LYS A 1 268 ? 18.943 47.642 15.986 1.00 24.43 265 LYS A C 1
ATOM 3760 O O . LYS A 1 268 ? 18.446 46.769 16.699 1.00 26.10 265 LYS A O 1
ATOM 3779 N N . SER A 1 269 ? 18.215 48.546 15.337 1.00 24.91 266 SER A N 1
ATOM 3780 C CA . SER A 1 269 ? 16.758 48.567 15.501 1.00 26.40 266 SER A CA 1
ATOM 3781 C C . SER A 1 269 ? 16.132 47.306 14.935 1.00 26.12 266 SER A C 1
ATOM 3782 O O . SER A 1 269 ? 15.233 46.714 15.554 1.00 26.03 266 SER A O 1
ATOM 3790 N N . ALA A 1 270 ? 16.549 46.896 13.744 1.00 25.09 267 ALA A N 1
ATOM 3791 C CA . ALA A 1 270 ? 16.037 45.664 13.146 1.00 27.99 267 ALA A CA 1
ATOM 3792 C C . ALA A 1 270 ? 16.347 44.455 14.009 1.00 23.89 267 ALA A C 1
ATOM 3793 O O . ALA A 1 270 ? 15.515 43.554 14.148 1.00 25.81 267 ALA A O 1
ATOM 3800 N N . GLY A 1 271 ? 17.561 44.379 14.570 1.00 24.99 268 GLY A N 1
ATOM 3801 C CA . GLY A 1 271 ? 17.880 43.261 15.435 1.00 23.70 268 GLY A CA 1
ATOM 3802 C C . GLY A 1 271 ? 16.998 43.211 16.674 1.00 25.41 268 GLY A C 1
ATOM 3803 O O . GLY A 1 271 ? 16.533 42.141 17.071 1.00 26.33 268 GLY A O 1
ATOM 3807 N N . GLN A 1 272 ? 16.762 44.369 17.295 1.00 23.47 269 GLN A N 1
ATOM 3808 C CA . GLN A 1 272 ? 15.913 44.398 18.484 1.00 25.76 269 GLN A CA 1
ATOM 3809 C C . GLN A 1 272 ? 14.485 44.052 18.123 1.00 25.14 269 GLN A C 1
ATOM 3810 O O . GLN A 1 272 ? 13.773 43.408 18.918 1.00 24.19 269 GLN A O 1
ATOM 3824 N N . GLY A 1 273 ? 14.039 44.459 16.942 1.00 25.59 270 GLY A N 1
ATOM 3825 C CA . GLY A 1 273 ? 12.683 44.119 16.536 1.00 26.49 270 GLY A CA 1
ATOM 3826 C C . GLY A 1 273 ? 12.523 42.623 16.406 1.00 26.19 270 GLY A C 1
ATOM 3827 O O . GLY A 1 273 ? 11.497 42.053 16.791 1.00 25.21 270 GLY A O 1
ATOM 3831 N N . GLN A 1 274 ? 13.551 41.955 15.882 1.00 24.48 271 GLN A N 1
ATOM 3832 C CA . GLN A 1 274 ? 13.519 40.508 15.788 1.00 24.44 271 GLN A CA 1
ATOM 3833 C C . GLN A 1 274 ? 13.512 39.867 17.167 1.00 28.21 271 GLN A C 1
ATOM 3834 O O . GLN A 1 274 ? 12.742 38.928 17.410 1.00 27.83 271 GLN A O 1
ATOM 3848 N N . ILE A 1 275 ? 14.331 40.361 18.098 1.00 25.61 272 ILE A N 1
ATOM 3849 C CA . ILE A 1 275 ? 14.324 39.827 19.454 1.00 23.95 272 ILE A CA 1
ATOM 3850 C C . ILE A 1 275 ? 12.934 39.986 20.062 1.00 25.18 272 ILE A C 1
ATOM 3851 O O . ILE A 1 275 ? 12.397 39.059 20.673 1.00 25.05 272 ILE A O 1
ATOM 3867 N N . ALA A 1 276 ? 12.357 41.181 19.907 1.00 24.16 273 ALA A N 1
ATOM 3868 C CA . ALA A 1 276 ? 11.055 41.464 20.509 1.00 24.00 273 ALA A CA 1
ATOM 3869 C C . ALA A 1 276 ? 9.988 40.541 19.936 1.00 26.26 273 ALA A C 1
ATOM 3870 O O . ALA A 1 276 ? 9.139 40.023 20.680 1.00 25.28 273 ALA A O 1
ATOM 3877 N N . ALA A 1 277 ? 10.016 40.319 18.624 1.00 25.44 274 ALA A N 1
ATOM 3878 C CA . ALA A 1 277 ? 9.039 39.429 17.996 1.00 27.35 274 ALA A CA 1
ATOM 3879 C C . ALA A 1 277 ? 9.181 38.004 18.517 1.00 27.36 274 ALA A C 1
ATOM 3880 O O . ALA A 1 277 ? 8.182 37.338 18.819 1.00 28.99 274 ALA A O 1
ATOM 3887 N N . LEU A 1 278 ? 10.403 37.493 18.610 1.00 27.36 275 LEU A N 1
ATOM 3888 C CA . LEU A 1 278 ? 10.571 36.136 19.091 1.00 26.79 275 LEU A CA 1
ATOM 3889 C C . LEU A 1 278 ? 10.225 36.013 20.578 1.00 28.63 275 LEU A C 1
ATOM 3890 O O . LEU A 1 278 ? 9.661 34.986 20.983 1.00 30.19 275 LEU A O 1
ATOM 3906 N N . SER A 1 279 ? 10.430 37.066 21.375 1.00 27.62 276 SER A N 1
ATOM 3907 C CA . SER A 1 279 ? 9.965 37.050 22.762 1.00 26.63 276 SER A CA 1
ATOM 3908 C C . SER A 1 279 ? 8.435 37.042 22.821 1.00 27.29 276 SER A C 1
ATOM 3909 O O . SER A 1 279 ? 7.849 36.352 23.658 1.00 29.06 276 SER A O 1
ATOM 3917 N N . ALA A 1 280 ? 7.807 37.813 21.952 1.00 27.40 277 ALA A N 1
ATOM 3918 C CA . ALA A 1 280 ? 6.341 37.816 21.907 1.00 27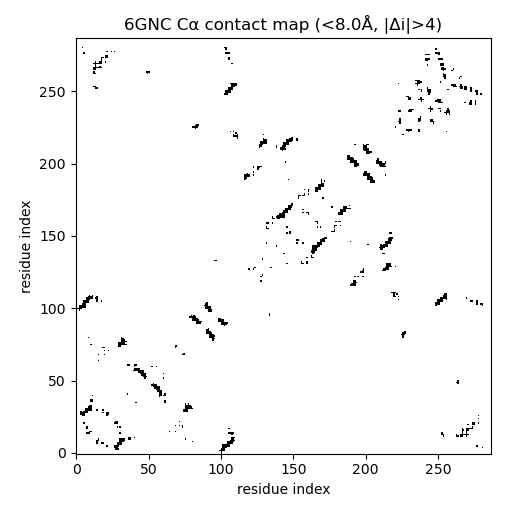.77 277 ALA A CA 1
ATOM 3919 C C . ALA A 1 280 ? 5.797 36.455 21.502 1.00 29.99 277 ALA A C 1
ATOM 3920 O O . ALA A 1 280 ? 4.805 35.991 22.065 1.00 30.03 277 ALA A O 1
ATOM 3927 N N . VAL A 1 281 ? 6.428 35.798 20.528 1.00 29.66 278 VAL A N 1
ATOM 3928 C CA . VAL A 1 281 ? 6.001 34.462 20.122 1.00 30.35 278 VAL A CA 1
ATOM 3929 C C . VAL A 1 281 ? 6.053 33.503 21.308 1.00 31.96 278 VAL A C 1
ATOM 3930 O O . VAL A 1 281 ? 5.132 32.709 21.535 1.00 35.80 278 VAL A O 1
ATOM 3943 N N . SER A 1 282 ? 7.162 33.526 22.056 1.00 33.69 279 SER A N 1
ATOM 3944 C CA A SER A 1 282 ? 7.302 32.664 23.223 0.38 39.65 279 SER A CA 1
ATOM 3945 C CA B SER A 1 282 ? 7.293 32.669 23.228 0.62 36.73 279 SER A CA 1
ATOM 3946 C C . SER A 1 282 ? 6.218 32.960 24.258 1.00 36.77 279 SER A C 1
ATOM 3947 O O . SER A 1 282 ? 5.626 32.033 24.825 1.00 37.93 279 SER A O 1
ATOM 3961 N N . TYR A 1 283 ? 5.957 34.243 24.519 1.00 34.07 280 TYR A N 1
ATOM 3962 C CA . TYR A 1 283 ? 4.916 34.637 25.466 1.00 34.26 280 TYR A CA 1
ATOM 3963 C C . TYR A 1 283 ? 3.560 34.103 25.039 1.00 39.71 280 TYR A C 1
ATOM 3964 O O . TYR A 1 283 ? 2.827 33.527 25.851 1.00 39.70 280 TYR A O 1
ATOM 3982 N N . ILE A 1 284 ? 3.198 34.312 23.770 1.00 35.18 281 ILE A N 1
ATOM 3983 C CA . ILE A 1 284 ? 1.895 33.856 23.268 1.00 36.28 281 ILE A CA 1
ATOM 3984 C C . ILE A 1 284 ? 1.731 32.368 23.489 1.00 44.83 281 ILE A C 1
ATOM 3985 O O . ILE A 1 284 ? 0.668 31.902 23.919 1.00 46.69 281 ILE A O 1
ATOM 4001 N N . ASP A 1 285 ? 2.758 31.609 23.134 1.00 44.41 282 ASP A N 1
ATOM 4002 C CA . ASP A 1 285 ? 2.726 30.161 23.300 1.00 50.46 282 ASP A CA 1
ATOM 4003 C C . ASP A 1 285 ? 2.571 29.760 24.768 1.00 69.49 282 ASP A C 1
ATOM 4004 O O . ASP A 1 285 ? 1.770 28.885 25.082 1.00 76.71 282 ASP A O 1
ATOM 4013 N N . LYS A 1 286 ? 3.323 30.384 25.669 1.00 45.45 283 LYS A N 1
ATOM 4014 C CA . LYS A 1 286 ? 3.174 30.096 27.088 1.00 44.09 283 LYS A CA 1
ATOM 4015 C C . LYS A 1 286 ? 1.758 30.435 27.589 1.00 52.90 283 LYS A C 1
ATOM 4016 O O . LYS A 1 286 ? 1.195 29.674 28.367 1.00 67.78 283 LYS A O 1
ATOM 4020 N N . ILE A 1 287 ? 1.172 31.552 27.152 1.00 70.02 284 ILE A N 1
ATOM 4021 C CA . ILE A 1 287 ? -0.180 31.905 27.565 1.00 70.83 284 ILE A CA 1
ATOM 4022 C C . ILE A 1 287 ? -1.213 30.853 27.167 1.00 71.30 284 ILE A C 1
ATOM 4023 O O . ILE A 1 287 ? -2.092 30.535 27.963 1.00 76.31 284 ILE A O 1
ATOM 4030 N N . LYS A 1 288 ? -1.129 30.310 25.955 1.00 87.64 285 LYS A N 1
ATOM 4031 C CA . LYS A 1 288 ? -2.070 29.276 25.544 1.00 92.57 285 LYS A CA 1
ATOM 4032 C C . LYS A 1 288 ? -1.987 28.026 26.427 1.00 111.74 285 LYS A C 1
ATOM 4033 O O . LYS A 1 288 ? -3.021 27.480 26.804 1.00 124.94 285 LYS A O 1
ATOM 4042 N N . LEU A 1 289 ? -0.781 27.570 26.771 1.00 111.48 286 LEU A N 1
ATOM 4043 C CA . LEU A 1 289 ? -0.638 26.396 27.625 1.00 101.95 286 LEU A CA 1
ATOM 4044 C C . LEU A 1 289 ? -1.235 26.566 29.026 1.00 98.40 286 LEU A C 1
ATOM 4045 O O . LEU A 1 289 ? -1.871 25.646 29.533 1.00 92.87 286 LEU A O 1
ATOM 4052 N N . ASN A 1 290 ? -1.033 27.719 29.660 1.00 106.21 287 ASN A N 1
ATOM 4053 C CA . ASN A 1 290 ? -1.579 27.952 30.989 1.00 95.66 287 ASN A CA 1
ATOM 4054 C C . ASN A 1 290 ? -2.984 28.538 30.905 1.00 86.87 287 ASN A C 1
ATOM 4055 O O . ASN A 1 290 ? -3.858 27.985 30.241 1.00 73.96 287 ASN A O 1
#

Nearest PDB structures (foldseek):
  6gnc-assembly1_A-2  TM=1.003E+00  e=2.095E-64  Clostridium acetobutylicum ATCC 824
  6gna-assembly1_A  TM=8.682E-01  e=1.477E-44  Clostridium acetobutylicum ATCC 824
  6gnd-assembly2_C  TM=7.167E-01  e=2.590E-43  Clostridium acetobutylicum ATCC 824
  6gnd-assembly1_G  TM=7.081E-01  e=2.185E-42  Clostridium acetobutylicum ATCC 824
  6gnd-assembly2_E-2  TM=7.195E-01  e=1.204E-41  Clostridium acetobutylicum ATCC 824

Radius of gyration: 19.65 Å; Cα contacts (8 Å, |Δi|>4): 641; chains: 1; bounding box: 43×61×35 Å

Sequence (287 aa):
MDRYDIAIIGSGPAGLSAAINAVIRNKKVILFGSDNLSNKLLKAPKINNYLGIYDVSGKELKEKFLEHLKYMNIEIKNEKVNSVYSMGDYFALSLNQKMYEATSIIIASGVEFSKPLNGEDELLGKGVGYCATCDAPLYKGKTVAIVGYTKEAEEEANYVSELAGKLYYIPMYKDKVSLKEVIEVVEDKPISILGKDKVSGLQMSKGEINTDAVFIIKDSVSPGKLVPGLLMNGEHIAVDIDMKTNIEGCFAAGDCAGRPYQYIKSAGQGQIAALSAVSSYIDKIKLN

Solvent-accessible surface area: 14077 Å² total; per-residue (Å²): 134,91,95,39,37,0,0,0,14,12,6,14,18,5,0,7,19,0,0,20,21,0,44,99,120,138,42,92,28,10,2,3,26,41,88,60,6,25,23,105,1,48,160,24,110,121,8,110,80,34,160,68,41,171,79,14,27,0,95,90,0,30,87,101,22,24,85,89,3,140,179,43,122,16,139,21,64,77,68,83,9,53,26,0,122,65,110,68,88,41,7,8,0,32,13,82,105,51,116,42,41,0,19,0,0,0,0,7,23,25,28,51,113,48,73,96,25,99,27,4,95,95,16,51,78,33,4,8,11,70,13,0,57,27,52,7,95,57,72,150,50,22,35,3,0,0,0,0,44,12,82,70,0,8,90,39,0,36,122,2,16,130,38,13,31,90,5,35,0,0,16,75,53,193,85,158,43,84,32,88,137,108,9,73,55,25,134,27,51,8,75,22,11,58,34,210,97,132,5,66,0,0,62,2,74,138,36,79,27,110,4,60,0,0,4,1,7,34,92,19,27,55,10,20,103,5,4,60,60,13,109,58,109,67,146,34,3,39,46,66,144,59,12,92,17,75,34,92,3,1,5,0,0,2,21,1,13,10,177,81,67,83,41,73,43,6,13,30,28,0,77,66,0,0,54,13,0,17,73,44,7,66,59,55,96,163,124

InterPro domains:
  IPR023753 FAD/NAD(P)-binding domain [PF07992] (4-270)
  IPR036188 FAD/NAD(P)-binding domain superfamily [G3DSA:3.50.50.60] (5-275)
  IPR036188 FAD/NAD(P)-binding domain superfamily [G3DSA:3.50.50.60] (114-219)
  IPR036188 FAD/NAD(P)-binding domain superfamily [SSF51905] (2-287)
  IPR050097 Ferredoxin--NADP reductase type 2 [PTHR48105] (3-283)

Organism: Clostridium acetobutylicum (strain ATCC 824 / DSM 792 / JCM 1419 / IAM 19013 / LMG 5710 / NBRC 13948 / NRRL B-527 / VKM B-1787 / 2291 / W) (NCBI:txid272562)

Secondary structure (DSSP, 8-state):
--EEEEEEE--SHHHHHHHHHHHHTT--EEEES-TT--HHHHH-S-B--STT--SB-HHHHHHHHHHHHHHTT--EE-----EEEE-SSSEEEEETTEEEEEEEEEE-----SS---BTHHHHBTTTEES-TTTSSSTTTTS-EEEEESSTHHHHHHHHHHHHSSSEEEEESSSSPP---TTSEE--S-EEEEEESSSEEEEEESS-EEE-SEEEEE-S---HHHHSTT--EETTEE---TT-B-SSTTEEE-SGGG-SS--HHHHHHHHHHHHHHHHHHHHHHHH-